Protein AF-A0A9P1AKF2-F1 (afdb_monomer)

Solvent-accessible surface area (backbone atoms only — not comparable to full-atom values): 21607 Å² total; per-residue (Å²): 141,62,78,64,59,60,52,58,61,58,70,80,47,50,74,67,48,53,56,52,50,53,51,52,51,51,52,48,51,46,53,50,24,53,47,43,52,68,66,74,54,62,74,67,42,38,54,52,16,54,53,48,42,53,49,48,51,52,43,53,54,33,59,73,69,70,50,66,85,60,56,51,64,52,51,52,50,49,53,48,50,41,54,49,46,54,51,49,48,50,48,51,52,48,45,56,70,78,38,42,66,65,46,33,75,75,58,37,96,55,32,69,64,52,51,51,53,53,51,52,50,44,52,52,49,44,52,51,44,56,49,48,53,57,51,51,55,54,48,49,55,49,47,52,43,50,72,74,40,49,60,57,54,54,49,44,68,32,76,86,26,97,75,36,62,69,67,65,43,50,54,51,52,52,38,52,74,68,66,52,75,81,76,49,69,63,57,58,47,46,43,67,74,71,34,75,78,75,59,96,63,72,59,80,50,46,65,72,32,48,38,67,54,44,29,53,50,32,42,75,75,75,42,46,86,49,28,65,54,39,48,76,66,64,41,26,23,52,50,57,73,67,64,48,73,69,53,45,42,72,73,65,50,75,51,67,71,58,46,53,51,50,53,52,49,44,52,51,51,50,53,48,37,51,52,42,52,52,51,50,52,52,50,53,53,50,56,55,65,73,58,64,75,88,83,79,84,82,75,91,73,87,78,82,87,78,84,84,90,83,92,82,86,81,82,88,86,86,81,81,87,77,89,88,84,83,90,84,90,84,78,91,89,89,87,86,88,87,86,88,81,91,85,86,88,92,83,90,86,78,87,87,89,86,134

Nearest PDB structures (foldseek):
  5j8y-assembly2_D  TM=9.338E-01  e=1.426E-02  Drosophila melanogaster
  4mu6-assembly1_A  TM=2.356E-01  e=3.843E+00  Legionella pneumophila subsp. pneumophila str. Philadelphia 1

Structure (mmCIF, N/CA/C/O backbone):
data_AF-A0A9P1AKF2-F1
#
_entry.id   AF-A0A9P1AKF2-F1
#
loop_
_atom_site.group_PDB
_atom_site.id
_atom_site.type_symbol
_atom_site.label_atom_id
_atom_site.label_alt_id
_atom_site.label_comp_id
_atom_site.label_asym_id
_atom_site.label_entity_id
_atom_site.label_seq_id
_atom_site.pdbx_PDB_ins_code
_atom_site.Cartn_x
_atom_site.Cartn_y
_atom_site.Cartn_z
_atom_site.occupancy
_atom_site.B_iso_or_equiv
_atom_site.auth_seq_id
_atom_site.auth_comp_id
_atom_site.auth_asym_id
_atom_site.auth_atom_id
_atom_site.pdbx_PDB_model_num
ATOM 1 N N . MET A 1 1 ? -1.045 7.796 23.402 1.00 34.34 1 MET A N 1
ATOM 2 C CA . MET A 1 1 ? -0.528 7.910 22.022 1.00 34.34 1 MET A CA 1
ATOM 3 C C . MET A 1 1 ? -0.045 6.512 21.627 1.00 34.34 1 MET A C 1
ATOM 5 O O . MET A 1 1 ? 0.827 6.018 22.314 1.00 34.34 1 MET A O 1
ATOM 9 N N . ASP A 1 2 ? -0.591 5.678 20.736 1.00 36.09 2 ASP A N 1
ATOM 10 C CA . ASP A 1 2 ? -1.598 5.772 19.673 1.00 36.09 2 ASP A CA 1
ATOM 11 C C . ASP A 1 2 ? -2.289 4.400 19.486 1.00 36.09 2 ASP A C 1
ATOM 13 O O . ASP A 1 2 ? -2.005 3.632 18.565 1.00 36.09 2 ASP A O 1
ATOM 17 N N . THR A 1 3 ? -3.241 4.053 20.354 1.00 44.47 3 THR A N 1
ATOM 18 C CA . THR A 1 3 ? -3.934 2.742 20.317 1.00 44.47 3 THR A CA 1
ATOM 19 C C . THR A 1 3 ? -4.916 2.594 19.140 1.00 44.47 3 THR A C 1
ATOM 21 O O . THR A 1 3 ? -5.418 1.498 18.855 1.00 44.47 3 THR A O 1
ATOM 24 N N . ILE A 1 4 ? -5.193 3.694 18.432 1.00 39.59 4 ILE A N 1
ATOM 25 C CA . ILE A 1 4 ? -6.063 3.759 17.248 1.00 39.59 4 ILE A CA 1
ATOM 26 C C . ILE A 1 4 ? -5.282 3.446 15.961 1.00 39.59 4 ILE A C 1
ATOM 28 O O . ILE A 1 4 ? -5.820 2.765 15.083 1.00 39.59 4 ILE A O 1
ATOM 32 N N . SER A 1 5 ? -4.007 3.846 15.880 1.00 46.75 5 SER A N 1
ATOM 33 C CA . SER A 1 5 ? -3.124 3.526 14.745 1.00 46.75 5 SER A CA 1
ATOM 34 C C . SER A 1 5 ? -2.823 2.021 14.688 1.00 46.75 5 SER A C 1
ATOM 36 O O . SER A 1 5 ? -2.945 1.371 13.646 1.00 46.75 5 SER A O 1
ATOM 38 N N . ASP A 1 6 ? -2.617 1.420 15.861 1.00 47.22 6 ASP A N 1
ATOM 39 C CA . ASP A 1 6 ? -2.366 -0.012 16.034 1.00 47.22 6 ASP A CA 1
ATOM 40 C C . ASP A 1 6 ? -3.580 -0.881 15.616 1.00 47.22 6 ASP A C 1
ATOM 42 O O . ASP A 1 6 ? -3.457 -2.014 15.156 1.00 47.22 6 ASP A O 1
ATOM 46 N N . ARG A 1 7 ? -4.812 -0.354 15.714 1.00 47.88 7 ARG A N 1
ATOM 47 C CA . ARG A 1 7 ? -6.043 -1.049 15.273 1.00 47.88 7 ARG A CA 1
ATOM 48 C C . ARG A 1 7 ? -6.299 -0.949 13.765 1.00 47.88 7 ARG A C 1
ATOM 50 O O . ARG A 1 7 ? -6.826 -1.903 13.194 1.00 47.88 7 ARG A O 1
ATOM 57 N N . HIS A 1 8 ? -5.890 0.148 13.127 1.00 41.69 8 HIS A N 1
ATOM 58 C CA . HIS A 1 8 ? -5.954 0.305 11.669 1.00 41.69 8 HIS A CA 1
ATOM 59 C C . HIS A 1 8 ? -4.930 -0.586 10.951 1.00 41.69 8 HIS A C 1
ATOM 61 O O . HIS A 1 8 ? -5.274 -1.220 9.953 1.00 41.69 8 HIS A O 1
ATOM 67 N N . HIS A 1 9 ? -3.725 -0.745 11.509 1.00 44.75 9 HIS A N 1
ATOM 68 C CA . HIS A 1 9 ? -2.725 -1.687 10.990 1.00 44.75 9 HIS A CA 1
ATOM 69 C C . HIS A 1 9 ? -3.181 -3.157 11.061 1.00 44.75 9 HIS A C 1
ATOM 71 O O . HIS A 1 9 ? -2.873 -3.942 10.164 1.00 44.75 9 HIS A O 1
ATOM 77 N N . ARG A 1 10 ? -3.980 -3.515 12.078 1.00 50.47 10 ARG A N 1
ATOM 78 C CA . ARG A 1 10 ? -4.543 -4.863 12.287 1.00 50.47 10 ARG A CA 1
ATOM 79 C C . ARG A 1 10 ? -5.618 -5.286 11.271 1.00 50.47 10 ARG A C 1
ATOM 81 O O . ARG A 1 10 ? -5.919 -6.473 11.204 1.00 50.47 10 ARG A O 1
ATOM 88 N N . CYS A 1 11 ? -6.200 -4.358 10.501 1.00 45.78 11 CYS A N 1
ATOM 89 C CA . CYS A 1 11 ? -7.301 -4.660 9.568 1.00 45.78 11 CYS A CA 1
ATOM 90 C C . CYS A 1 11 ? -6.873 -4.835 8.101 1.00 45.78 11 CYS A C 1
ATOM 92 O O . CYS A 1 11 ? -7.620 -5.440 7.341 1.00 45.78 11 CYS A O 1
ATOM 94 N N . LEU A 1 12 ? -5.702 -4.340 7.688 1.00 47.41 12 LEU A N 1
ATOM 95 C CA . LEU A 1 12 ? -5.254 -4.447 6.287 1.00 47.41 12 LEU A CA 1
ATOM 96 C C . LEU A 1 12 ? -4.482 -5.739 5.985 1.00 47.41 12 LEU A C 1
ATOM 98 O O . LEU A 1 12 ? -4.468 -6.201 4.847 1.00 47.41 12 LEU A O 1
ATOM 102 N N . PHE A 1 13 ? -3.876 -6.364 6.994 1.00 50.31 13 PHE A N 1
ATOM 103 C CA . PHE A 1 13 ? -3.098 -7.582 6.803 1.00 50.31 13 PHE A CA 1
ATOM 104 C C . PHE A 1 13 ? -3.399 -8.599 7.906 1.00 50.31 13 PHE A C 1
ATOM 106 O O . PHE A 1 13 ? -2.810 -8.577 8.985 1.00 50.31 13 PHE A O 1
ATOM 113 N N . GLY A 1 14 ? -4.328 -9.517 7.630 1.00 56.25 14 GLY A N 1
ATOM 114 C CA . GLY A 1 14 ? -4.430 -10.759 8.394 1.00 56.25 14 GLY A CA 1
ATOM 115 C C . GLY A 1 14 ? -3.127 -11.563 8.294 1.00 56.25 14 GLY A C 1
ATOM 116 O O . GLY A 1 14 ? -2.357 -11.395 7.353 1.00 56.25 14 GLY A O 1
ATOM 117 N N . TRP A 1 15 ? -2.878 -12.462 9.247 1.00 52.56 15 TRP A N 1
ATOM 118 C CA . TRP A 1 15 ? -1.690 -13.334 9.281 1.00 52.56 15 TRP A CA 1
ATOM 119 C C . TRP A 1 15 ? -1.447 -14.084 7.955 1.00 52.56 15 TRP A C 1
ATOM 121 O O . TRP A 1 15 ? -0.320 -14.140 7.463 1.00 52.56 15 TRP A O 1
ATOM 131 N N . VAL A 1 16 ? -2.529 -14.562 7.330 1.00 55.72 16 VAL A N 1
ATOM 132 C CA . VAL A 1 16 ? -2.512 -15.178 5.992 1.00 55.72 16 VAL A CA 1
ATOM 133 C C . VAL A 1 16 ? -2.030 -14.180 4.938 1.00 55.72 16 VAL A C 1
ATOM 135 O O . VAL A 1 16 ? -1.215 -14.521 4.093 1.00 55.72 16 VAL A O 1
ATOM 138 N N . HIS A 1 17 ? -2.454 -12.919 5.027 1.00 68.06 17 HIS A N 1
ATOM 139 C CA . HIS A 1 17 ? -2.079 -11.887 4.069 1.00 68.06 17 HIS A CA 1
ATOM 140 C C . HIS A 1 17 ? -0.585 -11.546 4.164 1.00 68.06 17 HIS A C 1
ATOM 142 O O . HIS A 1 17 ? 0.074 -11.494 3.135 1.00 68.06 17 HIS A O 1
ATOM 148 N N . VAL A 1 18 ? -0.015 -11.393 5.368 1.00 73.00 18 VAL A N 1
ATOM 149 C CA . VAL A 1 18 ? 1.428 -11.095 5.529 1.00 73.00 18 VAL A CA 1
ATOM 150 C C . VAL A 1 18 ? 2.297 -12.252 5.036 1.00 73.00 18 VAL A C 1
ATOM 152 O O . VAL A 1 18 ? 3.253 -12.030 4.295 1.00 73.00 18 VAL A O 1
ATOM 155 N N . SER A 1 19 ? 1.965 -13.488 5.424 1.00 72.62 19 SER A N 1
ATOM 156 C CA . SER A 1 19 ? 2.749 -14.663 5.032 1.00 72.62 19 SER A CA 1
ATOM 157 C C . SER A 1 19 ? 2.686 -14.910 3.524 1.00 72.62 19 SER A C 1
ATOM 159 O O . SER A 1 19 ? 3.726 -15.119 2.903 1.00 72.62 19 SER A O 1
ATOM 161 N N . THR A 1 20 ? 1.499 -14.814 2.921 1.00 81.06 20 THR A N 1
ATOM 162 C CA . THR A 1 20 ? 1.331 -14.950 1.469 1.00 81.06 20 THR A CA 1
ATOM 163 C C . THR A 1 20 ? 2.027 -13.820 0.717 1.00 81.06 20 THR A C 1
ATOM 165 O O . THR A 1 20 ? 2.747 -14.091 -0.237 1.00 81.06 20 THR A O 1
ATOM 168 N N . THR A 1 21 ? 1.903 -12.571 1.180 1.00 83.75 21 THR A N 1
ATOM 169 C CA . THR A 1 21 ? 2.569 -11.422 0.544 1.00 83.75 21 THR A CA 1
ATOM 170 C C . THR A 1 21 ? 4.086 -11.593 0.545 1.00 83.75 21 THR A C 1
ATOM 172 O O . THR A 1 21 ? 4.723 -11.388 -0.480 1.00 83.75 21 THR A O 1
ATOM 175 N N . MET A 1 22 ? 4.674 -12.042 1.659 1.00 82.88 22 MET A N 1
ATOM 176 C CA . MET A 1 22 ? 6.115 -12.301 1.718 1.00 82.88 22 MET A CA 1
ATOM 177 C C . MET A 1 22 ? 6.560 -13.429 0.781 1.00 82.88 22 MET A C 1
ATOM 179 O O . MET A 1 22 ? 7.601 -13.306 0.145 1.00 82.88 22 MET A O 1
ATOM 183 N N . ARG A 1 23 ? 5.771 -14.500 0.637 1.00 85.06 23 ARG A N 1
ATOM 184 C CA . ARG A 1 23 ? 6.071 -15.575 -0.326 1.00 85.06 23 ARG A CA 1
ATOM 185 C C . ARG A 1 23 ? 6.018 -15.083 -1.772 1.00 85.06 23 ARG A C 1
ATOM 187 O O . ARG A 1 23 ? 6.898 -15.435 -2.547 1.00 85.06 23 ARG A O 1
ATOM 194 N N . LEU A 1 24 ? 5.029 -14.256 -2.115 1.00 89.12 24 LEU A N 1
ATOM 195 C CA . LEU A 1 24 ? 4.914 -13.660 -3.450 1.00 89.12 24 LEU A CA 1
ATOM 196 C C . LEU A 1 24 ? 6.085 -12.722 -3.756 1.00 89.12 24 LEU A C 1
ATOM 198 O O . LEU A 1 24 ? 6.639 -12.784 -4.847 1.00 89.12 24 LEU A O 1
ATOM 202 N N . ILE A 1 25 ? 6.503 -11.907 -2.782 1.00 89.88 25 ILE A N 1
ATOM 203 C CA . ILE A 1 25 ? 7.685 -11.046 -2.917 1.00 89.88 25 ILE A CA 1
ATOM 204 C C . ILE A 1 25 ? 8.936 -11.894 -3.163 1.00 89.88 25 ILE A C 1
ATOM 206 O O . ILE A 1 25 ? 9.690 -11.613 -4.087 1.00 89.88 25 ILE A O 1
ATOM 210 N N . LEU A 1 26 ? 9.154 -12.951 -2.378 1.00 88.62 26 LEU A N 1
ATOM 211 C CA . LEU A 1 26 ? 10.317 -13.824 -2.558 1.00 88.62 26 LEU A CA 1
ATOM 212 C C . LEU A 1 26 ? 10.294 -14.527 -3.922 1.00 88.62 26 LEU A C 1
ATOM 214 O O . LEU A 1 26 ? 11.316 -14.551 -4.600 1.00 88.62 26 LEU A O 1
ATOM 218 N N . ALA A 1 27 ? 9.135 -15.028 -4.357 1.00 90.75 27 ALA A N 1
ATOM 219 C CA . ALA A 1 27 ? 8.975 -15.622 -5.683 1.00 90.75 27 ALA A CA 1
ATOM 220 C C . ALA A 1 27 ? 9.292 -14.617 -6.803 1.00 90.75 27 ALA A C 1
ATOM 222 O O . ALA A 1 27 ? 10.022 -14.949 -7.734 1.00 90.75 27 ALA A O 1
ATOM 223 N N . TYR A 1 28 ? 8.815 -13.376 -6.679 1.00 93.19 28 TYR A N 1
ATOM 224 C CA . TYR A 1 28 ? 9.152 -12.293 -7.601 1.00 93.19 28 TYR A CA 1
ATOM 225 C C . TYR A 1 28 ? 10.666 -12.057 -7.682 1.00 93.19 28 TYR A C 1
ATOM 227 O O . TYR A 1 28 ? 11.204 -12.007 -8.783 1.00 93.19 28 TYR A O 1
ATOM 235 N N . PHE A 1 29 ? 11.372 -11.977 -6.548 1.00 92.44 29 PHE A N 1
ATOM 236 C CA . PHE A 1 29 ? 12.825 -11.770 -6.562 1.00 92.44 29 PHE A CA 1
ATOM 237 C C . PHE A 1 29 ? 13.596 -12.958 -7.134 1.00 92.44 29 PHE A C 1
ATOM 239 O O . PHE A 1 29 ? 14.625 -12.748 -7.772 1.00 92.44 29 PHE A O 1
ATOM 246 N N . VAL A 1 30 ? 13.113 -14.191 -6.967 1.00 91.75 30 VAL A N 1
ATOM 247 C CA . VAL A 1 30 ? 13.704 -15.348 -7.659 1.00 91.75 30 VAL A CA 1
ATOM 248 C C . VAL A 1 30 ? 13.588 -15.167 -9.172 1.00 91.75 30 VAL A C 1
ATOM 250 O O . VAL A 1 30 ? 14.599 -15.241 -9.865 1.00 91.75 30 VAL A O 1
ATOM 253 N N . VAL A 1 31 ? 12.389 -14.857 -9.676 1.00 92.44 31 VAL A N 1
ATOM 254 C CA . VAL A 1 31 ? 12.162 -14.630 -11.113 1.00 92.44 31 VAL A CA 1
ATOM 255 C C . VAL A 1 31 ? 12.998 -13.458 -11.628 1.00 92.44 31 VAL A C 1
ATOM 257 O O . VAL A 1 31 ? 13.641 -13.582 -12.664 1.00 92.44 31 VAL A O 1
ATOM 260 N N . TYR A 1 32 ? 13.051 -12.351 -10.887 1.00 92.62 32 TYR A N 1
ATOM 261 C CA . TYR A 1 32 ? 13.846 -11.173 -11.230 1.00 92.62 32 TYR A CA 1
ATOM 262 C C . TYR A 1 32 ? 15.343 -11.493 -11.352 1.00 92.62 32 TYR A C 1
ATOM 264 O O . TYR A 1 32 ? 15.966 -11.127 -12.343 1.00 92.62 32 TYR A O 1
ATOM 272 N N . ASN A 1 33 ? 15.925 -12.217 -10.389 1.00 89.94 33 ASN A N 1
ATOM 273 C CA . ASN A 1 33 ? 17.347 -12.564 -10.442 1.00 89.94 33 ASN A CA 1
ATOM 274 C C . ASN A 1 33 ? 17.671 -13.584 -11.539 1.00 89.94 33 ASN A C 1
ATOM 276 O O . ASN A 1 33 ? 18.725 -13.487 -12.165 1.00 89.94 33 ASN A O 1
ATOM 280 N N . VAL A 1 34 ? 16.773 -14.541 -11.797 1.00 90.00 34 VAL A N 1
ATOM 281 C CA . VAL A 1 34 ? 16.917 -15.466 -12.931 1.00 90.00 34 VAL A CA 1
ATOM 282 C C . VAL A 1 34 ? 16.859 -14.691 -14.248 1.00 90.00 34 VAL A C 1
ATOM 284 O O . VAL A 1 34 ? 17.726 -14.876 -15.095 1.00 90.00 34 VAL A O 1
ATOM 287 N N . ALA A 1 35 ? 15.902 -13.771 -14.399 1.00 88.44 35 ALA A N 1
ATOM 288 C CA . ALA A 1 35 ? 15.801 -12.920 -15.580 1.00 88.44 35 ALA A CA 1
ATOM 289 C C . ALA A 1 35 ? 17.063 -12.065 -15.778 1.00 88.44 35 ALA A C 1
ATOM 291 O O . ALA A 1 35 ? 17.589 -12.024 -16.887 1.00 88.44 35 ALA A O 1
ATOM 292 N N . LEU A 1 36 ? 17.606 -11.458 -14.713 1.00 86.56 36 LEU A N 1
ATOM 293 C CA . LEU A 1 36 ? 18.872 -10.713 -14.768 1.00 86.56 36 LEU A CA 1
ATOM 294 C C . LEU A 1 36 ? 20.044 -11.560 -15.282 1.00 86.56 36 LEU A C 1
ATOM 296 O O . LEU A 1 36 ? 20.878 -11.045 -16.022 1.00 86.56 36 LEU A O 1
ATOM 300 N N . GLY A 1 37 ? 20.104 -12.841 -14.909 1.00 82.19 37 GLY A N 1
ATOM 301 C CA . GLY A 1 37 ? 21.131 -13.766 -15.394 1.00 82.19 37 GLY A CA 1
ATOM 302 C C . GLY A 1 37 ? 20.948 -14.187 -16.856 1.00 82.19 37 GLY A C 1
ATOM 303 O O . GLY A 1 37 ? 21.930 -14.500 -17.521 1.00 82.19 37 GLY A O 1
ATOM 304 N N . LEU A 1 38 ? 19.712 -14.178 -17.365 1.00 85.25 38 LEU A N 1
ATOM 305 C CA . LEU A 1 38 ? 19.378 -14.596 -18.733 1.00 85.25 38 LEU A CA 1
ATOM 306 C C . LEU A 1 38 ? 19.393 -13.448 -19.753 1.00 85.25 38 LEU A C 1
ATOM 308 O O . LEU A 1 38 ? 19.550 -13.703 -20.94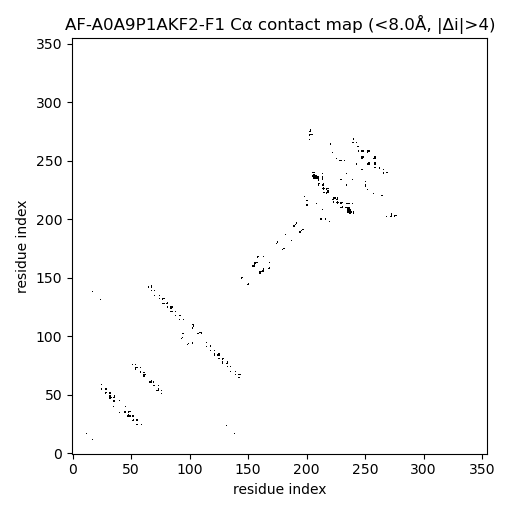1 1.00 85.25 38 LEU A O 1
ATOM 312 N N . LEU A 1 39 ? 19.252 -12.196 -19.310 1.00 81.50 39 LEU A N 1
ATOM 313 C CA . LEU A 1 39 ? 19.127 -11.006 -20.166 1.00 81.50 39 LEU A CA 1
ATOM 314 C C . LEU A 1 39 ? 20.388 -10.651 -20.978 1.00 81.50 39 LEU A C 1
ATOM 316 O O . LEU A 1 39 ? 20.386 -9.639 -21.672 1.00 81.50 39 LEU A O 1
ATOM 320 N N . GLY A 1 40 ? 21.464 -11.443 -20.900 1.00 70.19 40 GLY A N 1
ATOM 321 C CA . GLY A 1 40 ? 22.702 -11.185 -21.648 1.00 70.19 40 GLY A CA 1
ATOM 322 C C . GLY A 1 40 ? 23.358 -9.846 -21.296 1.00 70.19 40 GLY A C 1
ATOM 323 O O . GLY A 1 40 ? 24.126 -9.301 -22.083 1.00 70.19 40 GLY A O 1
ATOM 324 N N . LEU A 1 41 ? 23.028 -9.298 -20.123 1.00 78.25 41 LEU A N 1
ATOM 325 C CA . LEU A 1 41 ? 23.633 -8.088 -19.582 1.00 78.25 41 LEU A CA 1
ATOM 326 C C . LEU A 1 41 ? 25.128 -8.326 -19.306 1.00 78.25 41 LEU A C 1
ATOM 328 O O . LEU A 1 41 ? 25.564 -9.480 -19.232 1.00 78.25 41 LEU A O 1
ATOM 332 N N . PRO A 1 42 ? 25.931 -7.259 -19.136 1.00 78.88 42 PRO A N 1
ATOM 333 C CA . PRO A 1 42 ? 27.350 -7.398 -18.844 1.00 78.88 42 PRO A CA 1
ATOM 334 C C . PRO A 1 42 ? 27.611 -8.410 -17.724 1.00 78.88 42 PRO A C 1
ATOM 336 O O . PRO A 1 42 ? 26.843 -8.504 -16.770 1.00 78.88 42 PRO A O 1
ATOM 339 N N . TRP A 1 43 ? 28.733 -9.125 -17.799 1.00 80.75 43 TRP A N 1
ATOM 340 C CA . TRP A 1 43 ? 29.127 -10.180 -16.853 1.00 80.75 43 TRP A CA 1
ATOM 341 C C . TRP A 1 43 ? 28.906 -9.863 -15.358 1.00 80.75 43 TRP A C 1
ATOM 343 O O . TRP A 1 43 ? 28.565 -10.759 -14.589 1.00 80.75 43 TRP A O 1
ATOM 353 N N . PHE A 1 44 ? 29.017 -8.597 -14.933 1.00 81.88 44 PHE A N 1
ATOM 354 C CA . PHE A 1 44 ? 28.750 -8.156 -13.561 1.00 81.88 44 PHE A CA 1
ATOM 355 C C . PHE A 1 44 ? 27.284 -8.349 -13.125 1.00 81.88 44 PHE A C 1
ATOM 357 O O . PHE A 1 44 ? 27.030 -8.637 -11.956 1.00 81.88 44 PHE A O 1
ATOM 364 N N . SER A 1 45 ? 26.318 -8.262 -14.044 1.00 82.25 45 SER A N 1
ATOM 365 C CA . SER A 1 45 ? 24.891 -8.476 -13.775 1.00 82.25 45 SER A CA 1
ATOM 366 C C . SER A 1 45 ? 24.584 -9.925 -13.388 1.00 82.25 45 SER A C 1
ATOM 368 O O . SER A 1 45 ? 23.702 -10.158 -12.562 1.00 82.25 45 SER A O 1
ATOM 370 N N . ILE A 1 46 ? 25.360 -10.891 -13.894 1.00 84.69 46 ILE A N 1
ATOM 371 C CA . ILE A 1 46 ? 25.258 -12.305 -13.502 1.00 84.69 46 ILE A CA 1
ATOM 372 C C . ILE A 1 46 ? 25.663 -12.473 -12.033 1.00 84.69 46 ILE A C 1
ATOM 374 O O . ILE A 1 46 ? 24.950 -13.120 -11.266 1.00 84.69 46 ILE A O 1
ATOM 378 N N . TYR A 1 47 ? 26.760 -11.839 -11.604 1.00 86.12 47 TYR A N 1
ATOM 379 C CA . TYR A 1 47 ? 27.190 -11.875 -10.201 1.00 86.12 47 TYR A CA 1
ATOM 380 C C . TYR A 1 47 ? 26.166 -11.216 -9.269 1.00 86.12 47 TYR A C 1
ATOM 382 O O . TYR A 1 47 ? 25.887 -11.751 -8.196 1.00 86.12 47 TYR A O 1
ATOM 390 N N . ILE A 1 48 ? 25.561 -10.099 -9.689 1.00 85.56 48 ILE A N 1
ATOM 391 C CA . ILE A 1 48 ? 24.474 -9.441 -8.946 1.00 85.56 48 ILE A CA 1
ATOM 392 C C . ILE A 1 48 ? 23.259 -10.374 -8.830 1.00 85.56 48 ILE A C 1
ATOM 394 O O . ILE A 1 48 ? 22.695 -10.500 -7.742 1.00 85.56 48 ILE A O 1
ATOM 398 N N . GLY A 1 49 ? 22.891 -11.063 -9.915 1.00 85.12 49 GLY A N 1
ATOM 399 C CA . GLY A 1 49 ? 21.804 -12.044 -9.934 1.00 85.12 49 GLY A CA 1
ATOM 400 C C . GLY A 1 49 ? 22.053 -13.224 -8.990 1.00 85.12 49 GLY A C 1
ATOM 401 O O . GLY A 1 49 ? 21.200 -13.560 -8.168 1.00 85.12 49 GLY A O 1
ATOM 402 N N . LEU A 1 50 ? 23.247 -13.822 -9.036 1.00 87.94 50 LEU A N 1
ATOM 403 C CA . LEU A 1 50 ? 23.634 -14.930 -8.154 1.00 87.94 50 LEU A CA 1
ATOM 404 C C . LEU A 1 50 ? 23.666 -14.508 -6.680 1.00 87.94 50 LEU A C 1
ATOM 406 O O . LEU A 1 50 ? 23.100 -15.191 -5.824 1.00 87.94 50 LEU A O 1
ATOM 410 N N . ALA A 1 51 ? 24.268 -13.356 -6.376 1.00 87.62 51 ALA A N 1
ATOM 411 C CA . ALA A 1 51 ? 24.268 -12.802 -5.026 1.00 87.62 51 ALA A CA 1
ATOM 412 C C . ALA A 1 51 ? 22.836 -12.523 -4.534 1.00 87.62 51 ALA A C 1
ATOM 414 O O . ALA A 1 51 ? 22.495 -12.839 -3.391 1.00 87.62 51 ALA A O 1
ATOM 415 N N . GLY A 1 52 ? 21.969 -11.999 -5.405 1.00 87.06 52 GLY A N 1
ATOM 416 C CA . GLY A 1 52 ? 20.558 -11.766 -5.113 1.00 87.06 52 GLY A CA 1
ATOM 417 C C . GLY A 1 52 ? 19.763 -13.048 -4.856 1.00 87.06 52 GLY A C 1
ATOM 418 O O . GLY A 1 52 ? 18.945 -13.082 -3.931 1.00 87.06 52 GLY A O 1
ATOM 419 N N . LEU A 1 53 ? 20.040 -14.136 -5.583 1.00 89.44 53 LEU A N 1
ATOM 420 C CA . LEU A 1 53 ? 19.463 -15.458 -5.305 1.00 89.44 53 LEU A CA 1
ATOM 421 C C . LEU A 1 53 ? 19.893 -15.982 -3.934 1.00 89.44 53 LEU A C 1
ATOM 423 O O . LEU A 1 53 ? 19.039 -16.434 -3.169 1.00 89.44 53 LEU A O 1
ATOM 427 N N . CYS A 1 54 ? 21.173 -15.852 -3.575 1.00 89.81 54 CYS A N 1
ATOM 428 C CA . CYS A 1 54 ? 21.670 -16.224 -2.249 1.00 89.81 54 CYS A CA 1
ATOM 429 C C . CYS A 1 54 ? 20.965 -15.435 -1.134 1.00 89.81 54 CYS A C 1
ATOM 431 O O . CYS A 1 54 ? 20.495 -16.024 -0.156 1.00 89.81 54 CYS A O 1
ATOM 433 N N . VAL A 1 55 ? 20.815 -14.114 -1.295 1.00 89.06 55 VAL A N 1
ATOM 434 C CA . VAL A 1 55 ? 20.087 -13.260 -0.339 1.00 89.06 55 VAL A CA 1
ATOM 435 C C . VAL A 1 55 ? 18.615 -13.666 -0.245 1.00 89.06 55 VAL A C 1
ATOM 437 O O . VAL A 1 55 ? 18.061 -13.740 0.856 1.00 89.06 55 VAL A O 1
ATOM 440 N N . THR A 1 56 ? 17.974 -13.978 -1.371 1.00 87.50 56 THR A N 1
ATOM 441 C CA . THR A 1 56 ? 16.561 -14.385 -1.420 1.00 87.50 56 THR A CA 1
ATOM 442 C C . THR A 1 56 ? 16.346 -15.753 -0.768 1.00 87.50 56 THR A C 1
ATOM 444 O O . THR A 1 56 ? 15.419 -15.917 0.031 1.00 87.50 56 THR A O 1
ATOM 447 N N . ALA A 1 57 ? 17.230 -16.721 -1.018 1.00 86.38 57 ALA A N 1
ATOM 448 C CA . ALA A 1 57 ? 17.209 -18.040 -0.389 1.00 86.38 57 ALA A CA 1
ATOM 449 C C . ALA A 1 57 ? 17.434 -17.945 1.129 1.00 86.38 57 ALA A C 1
ATOM 451 O O . ALA A 1 57 ? 16.661 -18.503 1.913 1.00 86.38 57 ALA A O 1
ATOM 452 N N . PHE A 1 58 ? 18.426 -17.159 1.558 1.00 86.12 58 PHE A N 1
ATOM 453 C CA . PHE A 1 58 ? 18.696 -16.919 2.975 1.00 86.12 58 PHE A CA 1
ATOM 454 C C . PHE A 1 58 ? 17.509 -16.242 3.673 1.00 86.12 58 PHE A C 1
ATOM 456 O O . PHE A 1 58 ? 17.088 -16.660 4.752 1.00 86.12 58 PHE A O 1
ATOM 463 N N . THR A 1 59 ? 16.902 -15.242 3.032 1.00 84.19 59 THR A N 1
ATOM 464 C CA . THR A 1 59 ? 15.705 -14.564 3.553 1.00 84.19 59 THR A CA 1
ATOM 465 C C . THR A 1 59 ? 14.526 -15.531 3.662 1.00 84.19 59 THR A C 1
ATOM 467 O O . THR A 1 59 ? 13.840 -15.542 4.683 1.00 84.19 59 THR A O 1
ATOM 470 N N . SER A 1 60 ? 14.327 -16.397 2.666 1.00 81.38 60 SER A N 1
ATOM 471 C CA . SER A 1 60 ? 13.274 -17.423 2.667 1.00 81.38 60 SER A CA 1
ATOM 472 C C . SER A 1 60 ? 13.419 -18.389 3.847 1.00 81.38 60 SER A C 1
ATOM 474 O O . SER A 1 60 ? 12.456 -18.629 4.581 1.00 81.38 60 SER A O 1
ATOM 476 N N . PHE A 1 61 ? 14.637 -18.879 4.090 1.00 81.25 61 PHE A N 1
ATOM 477 C CA . PHE A 1 61 ? 14.945 -19.751 5.224 1.00 81.25 61 PHE A CA 1
ATOM 478 C C . PHE A 1 61 ? 14.699 -19.061 6.576 1.00 81.25 61 PHE A C 1
ATOM 480 O O . PHE A 1 61 ? 14.137 -19.650 7.501 1.00 81.25 61 PHE A O 1
ATOM 487 N N . GLN A 1 62 ? 15.054 -17.783 6.699 1.00 76.25 62 GLN A N 1
ATOM 488 C CA . GLN A 1 62 ? 14.915 -17.046 7.959 1.00 76.25 62 GLN A CA 1
ATOM 489 C C . GLN A 1 62 ? 13.469 -16.618 8.250 1.00 76.25 62 GLN A C 1
ATOM 491 O O . GLN A 1 62 ? 13.046 -16.638 9.411 1.00 76.25 62 GLN A O 1
ATOM 496 N N . VAL A 1 63 ? 12.681 -16.309 7.213 1.00 74.38 63 VAL A N 1
ATOM 497 C CA . VAL A 1 63 ? 11.227 -16.099 7.325 1.00 74.38 63 VAL A CA 1
ATOM 498 C C . VAL A 1 63 ? 10.541 -17.380 7.804 1.00 74.38 63 VAL A C 1
ATOM 500 O O . VAL A 1 63 ? 9.669 -17.312 8.673 1.00 74.38 63 VAL A O 1
ATOM 503 N N . TYR A 1 64 ? 10.973 -18.549 7.320 1.00 74.50 64 TYR A N 1
ATOM 504 C CA . TYR A 1 64 ? 10.497 -19.841 7.822 1.00 74.50 64 TYR A CA 1
ATOM 505 C C . TYR A 1 64 ? 10.828 -20.040 9.312 1.00 74.50 64 TYR A C 1
ATOM 507 O O . TYR A 1 64 ? 9.959 -20.432 10.092 1.00 74.50 64 TYR A O 1
ATOM 515 N N . LYS A 1 65 ? 12.040 -19.664 9.746 1.00 75.50 65 LYS A N 1
ATOM 516 C CA . LYS A 1 65 ? 12.464 -19.719 11.159 1.00 75.50 65 LYS A CA 1
ATOM 517 C C . LYS A 1 65 ? 11.877 -18.611 12.050 1.00 75.50 65 LYS A C 1
ATOM 519 O O . LYS A 1 65 ? 12.202 -18.565 13.234 1.00 75.50 65 LYS A O 1
ATOM 524 N N . LYS A 1 66 ? 11.003 -17.739 11.523 1.00 67.50 66 LYS A N 1
ATOM 525 C CA . LYS A 1 66 ? 10.377 -16.601 12.233 1.00 67.50 66 LYS A CA 1
ATOM 526 C C . LYS A 1 66 ? 11.387 -15.636 12.881 1.00 67.50 66 LYS A C 1
ATOM 528 O O . LYS A 1 66 ? 11.068 -14.999 13.883 1.00 67.50 66 LYS A O 1
ATOM 533 N N . ASN A 1 67 ? 12.591 -15.515 12.320 1.00 68.69 67 ASN A N 1
ATOM 534 C CA . ASN A 1 67 ? 13.628 -14.627 12.842 1.00 68.69 67 ASN A CA 1
ATOM 535 C C . ASN A 1 67 ? 13.576 -13.262 12.133 1.00 68.69 67 ASN A C 1
ATOM 537 O O . ASN A 1 67 ? 13.792 -13.168 10.927 1.00 68.69 67 ASN A O 1
ATOM 541 N N . ASP A 1 68 ? 13.295 -12.191 12.876 1.00 63.28 68 ASP A N 1
ATOM 542 C CA . ASP A 1 68 ? 13.024 -10.852 12.337 1.00 63.28 68 ASP A CA 1
ATOM 543 C C . ASP A 1 68 ? 14.285 -10.000 12.114 1.00 63.28 68 ASP A C 1
ATOM 545 O O . ASP A 1 68 ? 14.281 -9.077 11.294 1.00 63.28 68 ASP A O 1
ATOM 549 N N . ARG A 1 69 ? 15.388 -10.331 12.800 1.00 63.66 69 ARG A N 1
ATOM 550 C CA . ARG A 1 69 ? 16.661 -9.590 12.720 1.00 63.66 69 ARG A CA 1
ATOM 551 C C . ARG A 1 69 ? 17.284 -9.569 11.322 1.00 63.66 69 ARG A C 1
ATOM 553 O O . ARG A 1 69 ? 17.996 -8.624 11.002 1.00 63.66 69 ARG A O 1
ATOM 560 N N . MET A 1 70 ? 16.991 -10.563 10.483 1.00 64.25 70 MET A N 1
ATOM 561 C CA . MET A 1 70 ? 17.608 -10.727 9.159 1.00 64.25 70 MET A CA 1
ATOM 562 C C . MET A 1 70 ? 16.715 -10.277 7.990 1.00 64.25 70 MET A C 1
ATOM 564 O O . MET A 1 70 ? 17.048 -10.516 6.835 1.00 64.25 70 MET A O 1
ATOM 568 N N . LEU A 1 71 ? 15.620 -9.550 8.256 1.00 72.75 71 LEU A N 1
ATOM 569 C CA . LEU A 1 71 ? 14.866 -8.851 7.200 1.00 72.75 71 LEU A CA 1
ATOM 570 C C . LEU A 1 71 ? 15.589 -7.578 6.708 1.00 72.75 71 LEU A C 1
ATOM 572 O O . LEU A 1 71 ? 15.164 -6.934 5.749 1.00 72.75 71 LEU A O 1
ATOM 576 N N . PHE A 1 72 ? 16.645 -7.164 7.412 1.00 79.62 72 PHE A N 1
ATOM 577 C CA . PHE A 1 72 ? 17.429 -5.973 7.099 1.00 79.62 72 PHE A CA 1
ATOM 578 C C . PHE A 1 72 ? 18.359 -6.156 5.883 1.00 79.62 72 PHE A C 1
ATOM 580 O O . PHE A 1 72 ? 18.270 -5.317 4.991 1.00 79.62 72 PHE A O 1
ATOM 587 N N . PRO A 1 73 ? 19.149 -7.245 5.762 1.00 84.38 73 PRO A N 1
ATOM 588 C CA . PRO A 1 73 ? 19.903 -7.549 4.541 1.00 84.38 73 PRO A CA 1
ATOM 589 C C . PRO A 1 73 ? 19.033 -7.584 3.281 1.00 84.38 73 PRO A C 1
ATOM 591 O O . PRO A 1 73 ? 19.378 -6.966 2.281 1.00 84.38 73 PRO A O 1
ATOM 594 N N . PHE A 1 74 ? 17.861 -8.224 3.353 1.00 85.94 74 PHE A N 1
ATOM 595 C CA . PHE A 1 74 ? 16.902 -8.229 2.248 1.00 85.94 74 PHE A CA 1
ATOM 596 C C . PHE A 1 74 ? 16.445 -6.813 1.884 1.00 85.94 74 PHE A C 1
ATOM 598 O O . PHE A 1 74 ? 16.426 -6.442 0.720 1.00 85.94 74 PHE A O 1
ATOM 605 N N . TYR A 1 75 ? 16.128 -5.988 2.882 1.00 85.94 75 TYR A N 1
ATOM 606 C CA . TYR A 1 75 ? 15.733 -4.599 2.658 1.00 85.94 75 TYR A CA 1
ATOM 607 C C . TYR A 1 75 ? 16.838 -3.766 1.989 1.00 85.94 75 TYR A C 1
ATOM 609 O O . TYR A 1 75 ? 16.543 -2.991 1.085 1.00 85.94 75 TYR A O 1
ATOM 617 N N . LEU A 1 76 ? 18.097 -3.930 2.412 1.00 88.56 76 LEU A N 1
ATOM 618 C CA . LEU A 1 76 ? 19.240 -3.274 1.768 1.00 88.56 76 LEU A CA 1
ATOM 619 C C . LEU A 1 76 ? 19.422 -3.746 0.326 1.00 88.56 76 LEU A C 1
ATOM 621 O O . LEU A 1 76 ? 19.680 -2.931 -0.551 1.00 88.56 76 LEU A O 1
ATOM 625 N N . TYR A 1 77 ? 19.234 -5.038 0.072 1.00 90.38 77 TYR A N 1
ATOM 626 C CA . TYR A 1 77 ? 19.277 -5.596 -1.273 1.00 90.38 77 TYR A CA 1
ATOM 627 C C . TYR A 1 77 ? 18.167 -5.025 -2.178 1.00 90.38 77 TYR A C 1
ATOM 629 O O . TYR A 1 77 ? 18.441 -4.607 -3.302 1.00 90.38 77 TYR A O 1
ATOM 637 N N . VAL A 1 78 ? 16.928 -4.909 -1.683 1.00 91.38 78 VAL A N 1
ATOM 638 C CA . VAL A 1 78 ? 15.835 -4.257 -2.431 1.00 91.38 78 VAL A CA 1
ATOM 639 C C . VAL A 1 78 ? 16.146 -2.775 -2.691 1.00 91.38 78 VAL A C 1
ATOM 641 O O . VAL A 1 78 ? 15.856 -2.254 -3.760 1.00 91.38 78 VAL A O 1
ATOM 644 N N . LEU A 1 79 ? 16.768 -2.077 -1.739 1.00 91.81 79 LEU A N 1
ATOM 645 C CA . LEU A 1 79 ? 17.189 -0.690 -1.946 1.00 91.81 79 LEU A CA 1
ATOM 646 C C . LEU A 1 79 ? 18.285 -0.587 -3.019 1.00 91.81 79 LEU A C 1
ATOM 648 O O . LEU A 1 79 ? 18.208 0.263 -3.901 1.00 91.81 79 LEU A O 1
ATOM 652 N N . PHE A 1 80 ? 19.282 -1.470 -2.970 1.00 91.75 80 PHE A N 1
ATOM 653 C CA . PHE A 1 80 ? 20.363 -1.523 -3.951 1.00 91.75 80 PHE A CA 1
ATOM 654 C C . PHE A 1 80 ? 19.850 -1.827 -5.364 1.00 91.75 80 PHE A C 1
ATOM 656 O O . PHE A 1 80 ? 20.295 -1.205 -6.322 1.00 91.75 80 PHE A O 1
ATOM 663 N N . THR A 1 81 ? 18.876 -2.729 -5.502 1.00 91.88 81 THR A N 1
ATOM 664 C CA . THR A 1 81 ? 18.263 -3.048 -6.803 1.00 91.88 81 THR A CA 1
ATOM 665 C C . THR A 1 81 ? 17.503 -1.866 -7.404 1.00 91.88 81 THR A C 1
ATOM 667 O O . THR A 1 81 ? 17.552 -1.696 -8.616 1.00 91.88 81 THR A O 1
ATOM 670 N N . ILE A 1 82 ? 16.895 -0.987 -6.596 1.00 92.94 82 ILE A N 1
ATOM 671 C CA . ILE A 1 82 ? 16.315 0.274 -7.098 1.00 92.94 82 ILE A CA 1
ATOM 672 C C . ILE A 1 82 ? 17.397 1.176 -7.689 1.00 92.94 82 ILE A C 1
ATOM 674 O O . ILE A 1 82 ? 17.226 1.686 -8.792 1.00 92.94 82 ILE A O 1
ATOM 678 N N . PHE A 1 83 ? 18.514 1.367 -6.980 1.00 93.62 83 PHE A N 1
ATOM 679 C CA . PHE A 1 83 ? 19.628 2.156 -7.508 1.00 93.62 83 PHE A CA 1
ATOM 680 C C . PHE A 1 83 ? 20.192 1.534 -8.784 1.00 93.62 83 PHE A C 1
ATOM 682 O O . PHE A 1 83 ? 20.401 2.242 -9.761 1.00 93.62 83 PHE A O 1
ATOM 689 N N . TYR A 1 84 ? 20.378 0.215 -8.801 1.00 91.25 84 TYR A N 1
ATOM 690 C CA . TYR A 1 84 ? 20.823 -0.505 -9.988 1.00 91.25 84 TYR A CA 1
ATOM 691 C C . TYR A 1 84 ? 19.886 -0.283 -11.182 1.00 91.25 84 TYR A C 1
ATOM 693 O O . TYR A 1 84 ? 20.377 0.023 -12.260 1.00 91.25 84 TYR A O 1
ATOM 701 N N . LEU A 1 85 ? 18.565 -0.372 -10.994 1.00 92.12 85 LEU A N 1
ATOM 702 C CA . LEU A 1 85 ? 17.587 -0.114 -12.056 1.00 92.12 85 LEU A CA 1
ATOM 703 C C . LEU A 1 85 ? 17.633 1.341 -12.536 1.00 92.12 85 LEU A C 1
ATOM 705 O O . LEU A 1 85 ? 17.671 1.573 -13.733 1.00 92.12 85 LEU A O 1
ATOM 709 N N . LEU A 1 86 ? 17.765 2.320 -11.633 1.00 93.62 86 LEU A N 1
ATOM 710 C CA . LEU A 1 86 ? 17.952 3.725 -12.026 1.00 93.62 86 LEU A CA 1
ATOM 711 C C . LEU A 1 86 ? 19.206 3.926 -12.891 1.00 93.62 86 LEU A C 1
ATOM 713 O O . LEU A 1 86 ? 19.157 4.625 -13.903 1.00 93.62 86 LEU A O 1
ATOM 717 N N . PHE A 1 87 ? 20.326 3.303 -12.513 1.00 92.19 87 PHE A N 1
ATOM 718 C CA . PHE A 1 87 ? 21.556 3.342 -13.307 1.00 92.19 87 PHE A CA 1
ATOM 719 C C . PHE A 1 87 ? 21.407 2.593 -14.635 1.00 92.19 87 PHE A C 1
ATOM 721 O O . PHE A 1 87 ? 21.892 3.076 -15.654 1.00 92.19 87 PHE A O 1
ATOM 728 N N . LEU A 1 88 ? 20.727 1.446 -14.643 1.00 89.81 88 LEU A N 1
ATOM 729 C CA . LEU A 1 88 ? 20.503 0.634 -15.835 1.00 89.81 88 LEU A CA 1
ATOM 730 C C . LEU A 1 88 ? 19.579 1.346 -16.836 1.00 89.81 88 LEU A C 1
ATOM 732 O O . LEU A 1 88 ? 19.907 1.429 -18.017 1.00 89.81 88 LEU A O 1
ATOM 736 N N . GLY A 1 89 ? 18.474 1.926 -16.368 1.00 90.06 89 GLY A N 1
ATOM 737 C CA . GLY A 1 89 ? 17.574 2.752 -17.168 1.00 90.06 89 GLY A CA 1
ATOM 738 C C . GLY A 1 89 ? 18.264 4.004 -17.711 1.00 90.06 89 GLY A C 1
ATOM 739 O O . GLY A 1 89 ? 18.129 4.315 -18.895 1.00 90.06 89 GLY A O 1
ATOM 740 N N . GLY A 1 90 ? 19.073 4.679 -16.886 1.00 90.88 90 GLY A N 1
ATOM 741 C CA . GLY A 1 90 ? 19.903 5.809 -17.315 1.00 90.88 90 GLY A CA 1
ATOM 742 C C . GLY A 1 90 ? 20.952 5.418 -18.361 1.00 90.88 90 GLY A C 1
ATOM 743 O O . GLY A 1 90 ? 21.148 6.141 -19.336 1.00 90.88 90 GLY A O 1
ATOM 744 N N . TYR A 1 91 ? 21.579 4.250 -18.207 1.00 89.81 91 TYR A N 1
ATOM 745 C CA . TYR A 1 91 ? 22.513 3.693 -19.184 1.00 89.81 91 TYR A CA 1
ATOM 746 C C . TYR A 1 91 ? 21.825 3.399 -20.521 1.00 89.81 91 TYR A C 1
ATOM 748 O O . TYR A 1 91 ? 22.319 3.827 -21.562 1.00 89.81 91 TYR A O 1
ATOM 756 N N . PHE A 1 92 ? 20.659 2.745 -20.514 1.00 87.62 92 PHE A N 1
ATOM 757 C CA . PHE A 1 92 ? 19.897 2.502 -21.742 1.00 87.62 92 PHE A CA 1
ATOM 758 C C . PHE A 1 92 ? 19.468 3.802 -22.426 1.00 87.62 92 PHE A C 1
ATOM 760 O O . PHE A 1 92 ? 19.564 3.906 -23.647 1.00 87.62 92 PHE A O 1
ATOM 767 N N . PHE A 1 93 ? 19.062 4.813 -21.653 1.00 89.19 93 PHE A N 1
ATOM 768 C CA . PHE A 1 93 ? 18.708 6.129 -22.184 1.00 89.19 93 PHE A CA 1
ATOM 769 C C . PHE A 1 93 ? 19.916 6.810 -22.840 1.00 89.19 93 PHE A C 1
ATOM 771 O O . PHE A 1 93 ? 19.819 7.317 -23.957 1.00 89.19 93 PHE A O 1
ATOM 778 N N . PHE A 1 94 ? 21.074 6.765 -22.174 1.00 89.56 94 PHE A N 1
ATOM 779 C CA . PHE A 1 94 ? 22.331 7.291 -22.696 1.00 89.56 94 PHE A CA 1
ATOM 780 C C . PHE A 1 94 ? 22.729 6.606 -24.010 1.00 89.56 94 PHE A C 1
ATOM 782 O O . PHE A 1 94 ? 22.982 7.285 -25.003 1.00 89.56 94 PHE A O 1
ATOM 789 N N . VAL A 1 95 ? 22.729 5.271 -24.047 1.00 87.25 95 VAL A N 1
ATOM 790 C CA . VAL A 1 95 ? 23.060 4.505 -25.258 1.00 87.25 95 VAL A CA 1
ATOM 791 C C . VAL A 1 95 ? 22.078 4.820 -26.386 1.00 87.25 95 VAL A C 1
ATOM 793 O O . VAL A 1 95 ? 22.501 5.032 -27.519 1.00 87.25 95 VAL A O 1
ATOM 796 N N . ASN A 1 96 ? 20.782 4.929 -26.093 1.00 86.06 96 ASN A N 1
ATOM 797 C CA . ASN A 1 96 ? 19.786 5.209 -27.122 1.00 86.06 96 ASN A CA 1
ATOM 798 C C . ASN A 1 96 ? 19.907 6.628 -27.717 1.00 86.06 96 ASN A C 1
ATOM 800 O O . ASN A 1 96 ? 19.640 6.823 -28.901 1.00 86.06 96 ASN A O 1
ATOM 804 N N . ILE A 1 97 ? 20.347 7.617 -26.930 1.00 87.44 97 ILE A N 1
ATOM 805 C CA . ILE A 1 97 ? 20.574 8.988 -27.417 1.00 87.44 97 ILE A CA 1
ATOM 806 C C . ILE A 1 97 ? 21.899 9.107 -28.170 1.00 87.44 97 ILE A C 1
ATOM 808 O O . ILE A 1 97 ? 21.926 9.602 -29.295 1.00 87.44 97 ILE A O 1
ATOM 812 N N . PHE A 1 98 ? 23.002 8.676 -27.555 1.00 90.25 98 PHE A N 1
ATOM 813 C CA . PHE A 1 98 ? 24.349 8.953 -28.063 1.00 90.25 98 PHE A CA 1
ATOM 814 C C . PHE A 1 98 ? 24.863 7.894 -29.043 1.00 90.25 98 PHE A C 1
ATOM 816 O O . PHE A 1 98 ? 25.748 8.180 -29.846 1.00 90.25 98 PHE A O 1
ATOM 823 N N . HIS A 1 99 ? 24.290 6.689 -29.030 1.00 87.00 99 HIS A N 1
ATOM 824 C CA . HIS A 1 99 ? 24.697 5.563 -29.874 1.00 87.00 99 HIS A CA 1
ATOM 825 C C . HIS A 1 99 ? 23.541 5.017 -30.728 1.00 87.00 99 HIS A C 1
ATOM 827 O O . HIS A 1 99 ? 23.508 3.829 -31.049 1.00 87.00 99 HIS A O 1
ATOM 833 N N . LYS A 1 100 ? 22.610 5.886 -31.151 1.00 85.00 100 LYS A N 1
ATOM 834 C CA . LYS A 1 100 ? 21.399 5.506 -31.902 1.00 85.00 100 LYS A CA 1
ATOM 835 C C . LYS A 1 100 ? 21.674 4.629 -33.134 1.00 85.00 100 LYS A C 1
ATOM 837 O O . LYS A 1 100 ? 20.900 3.720 -33.411 1.00 85.00 100 LYS A O 1
ATOM 842 N N . ASN A 1 101 ? 22.774 4.868 -33.851 1.00 86.44 101 ASN A N 1
ATOM 843 C CA . ASN A 1 101 ? 23.133 4.090 -35.044 1.00 86.44 101 ASN A CA 1
ATOM 844 C C . ASN A 1 101 ? 23.461 2.625 -34.700 1.00 86.44 101 ASN A C 1
ATOM 846 O O . ASN A 1 101 ? 22.904 1.728 -35.314 1.00 86.44 101 ASN A O 1
ATOM 850 N N . LEU A 1 102 ? 24.244 2.380 -33.642 1.00 84.44 102 LEU A N 1
ATOM 851 C CA . LEU A 1 102 ? 24.561 1.021 -33.174 1.00 84.44 102 LEU A CA 1
ATOM 852 C C . LEU A 1 102 ? 23.309 0.268 -32.701 1.00 84.44 102 LEU A C 1
ATOM 854 O O . LEU A 1 102 ? 23.191 -0.940 -32.890 1.00 84.44 102 LEU A O 1
ATOM 858 N N . VAL A 1 103 ? 22.362 0.983 -32.085 1.00 83.44 103 VAL A N 1
ATOM 859 C CA . VAL A 1 103 ? 21.085 0.407 -31.637 1.00 83.44 103 VAL A CA 1
ATOM 860 C C . VAL A 1 103 ? 20.215 0.020 -32.835 1.00 83.44 103 VAL A C 1
ATOM 862 O O . VAL A 1 103 ? 19.622 -1.056 -32.832 1.00 83.44 103 VAL A O 1
ATOM 865 N N . LYS A 1 104 ? 20.161 0.863 -33.872 1.00 85.69 104 LYS A N 1
ATOM 866 C CA . LYS A 1 104 ? 19.455 0.552 -35.123 1.00 85.69 104 LYS A CA 1
ATOM 867 C C . LYS A 1 104 ? 20.072 -0.629 -35.861 1.00 85.69 104 LYS A C 1
ATOM 869 O O . LYS A 1 104 ? 19.329 -1.485 -36.324 1.00 85.69 104 LYS A O 1
ATOM 874 N N . ASP A 1 105 ? 21.398 -0.720 -35.906 1.00 86.38 105 ASP A N 1
ATOM 875 C CA . ASP A 1 105 ? 22.092 -1.837 -36.557 1.00 86.38 105 ASP A CA 1
ATOM 876 C C . ASP A 1 105 ? 21.801 -3.179 -35.861 1.00 86.38 105 ASP A C 1
ATOM 878 O O . ASP A 1 105 ? 21.718 -4.219 -36.511 1.00 86.38 105 ASP A O 1
ATOM 882 N N . ALA A 1 106 ? 21.606 -3.162 -34.538 1.00 83.50 106 ALA A N 1
ATOM 883 C CA . ALA A 1 106 ? 21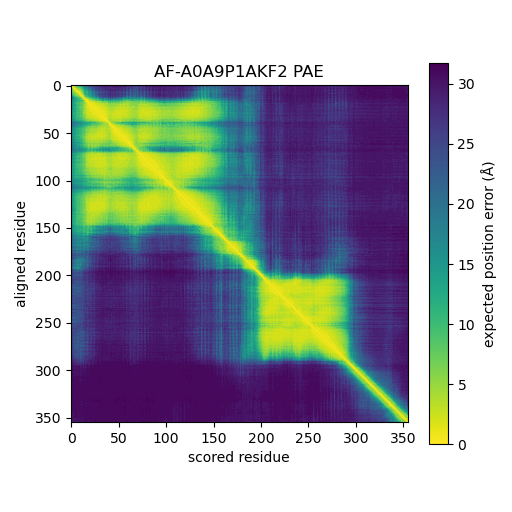.334 -4.361 -33.749 1.00 83.50 106 ALA A CA 1
ATOM 884 C C . ALA A 1 106 ? 19.840 -4.741 -33.656 1.00 83.50 106 ALA A C 1
ATOM 886 O O . ALA A 1 106 ? 19.524 -5.928 -33.598 1.00 83.50 106 ALA A O 1
ATOM 887 N N . LEU A 1 107 ? 18.919 -3.767 -33.604 1.00 81.19 107 LEU A N 1
ATOM 888 C CA . LEU A 1 107 ? 17.477 -4.000 -33.387 1.00 81.19 107 LEU A CA 1
ATOM 889 C C . LEU A 1 107 ? 16.590 -3.694 -34.608 1.00 81.19 107 LEU A C 1
ATOM 891 O O . LEU A 1 107 ? 15.384 -3.951 -34.567 1.00 81.19 107 LEU A O 1
ATOM 895 N N . GLY A 1 108 ? 17.164 -3.163 -35.686 1.00 85.75 108 GLY A N 1
ATOM 896 C CA . GLY A 1 108 ? 16.450 -2.753 -36.893 1.00 85.75 108 GLY A CA 1
ATOM 897 C C . GLY A 1 108 ? 15.622 -1.475 -36.718 1.00 85.75 108 GLY A C 1
ATOM 898 O O . GLY A 1 108 ? 15.710 -0.766 -35.713 1.00 85.75 108 GLY A O 1
ATOM 899 N N . ASP A 1 109 ? 14.763 -1.194 -37.701 1.00 82.94 109 ASP A N 1
ATOM 900 C CA . ASP A 1 109 ? 13.969 0.046 -37.775 1.00 82.94 109 ASP A CA 1
ATOM 901 C C . ASP A 1 109 ? 12.946 0.215 -36.637 1.00 82.94 109 ASP A C 1
ATOM 903 O O . ASP A 1 109 ? 12.443 1.313 -36.396 1.00 82.94 109 ASP A O 1
ATOM 907 N N . HIS A 1 110 ? 12.662 -0.851 -35.883 1.00 83.94 110 HIS A N 1
ATOM 908 C CA . HIS A 1 110 ? 11.782 -0.820 -34.712 1.00 83.94 110 HIS A CA 1
ATOM 909 C C . HIS A 1 110 ? 12.498 -0.435 -33.403 1.00 83.94 110 HIS A C 1
ATOM 911 O O . HIS A 1 110 ? 11.886 -0.500 -32.331 1.00 83.94 110 HIS A O 1
ATOM 917 N N . SER A 1 111 ? 13.766 -0.006 -33.465 1.00 84.88 111 SER A N 1
ATOM 918 C CA . SER A 1 111 ? 14.591 0.354 -32.299 1.00 84.88 111 SER A CA 1
ATOM 919 C C . SER A 1 111 ? 13.897 1.314 -31.329 1.00 84.88 111 SER A C 1
ATOM 921 O O . SER A 1 111 ? 13.948 1.121 -30.113 1.00 84.88 111 SER A O 1
ATOM 923 N N . ASP A 1 112 ? 13.209 2.326 -31.862 1.00 82.62 112 ASP A N 1
ATOM 924 C CA . ASP A 1 112 ? 12.595 3.393 -31.067 1.00 82.62 112 ASP A CA 1
ATOM 925 C C . ASP A 1 112 ? 11.382 2.861 -30.269 1.00 82.62 112 ASP A C 1
ATOM 927 O O . ASP A 1 112 ? 11.214 3.193 -29.093 1.00 82.62 112 ASP A O 1
ATOM 931 N N . SER A 1 113 ? 10.585 1.955 -30.852 1.00 87.69 113 SER A N 1
ATOM 932 C CA . SER A 1 113 ? 9.481 1.280 -30.149 1.00 87.69 113 SER A CA 1
ATOM 933 C C . SER A 1 113 ? 9.988 0.316 -29.077 1.00 87.69 113 SER A C 1
ATOM 935 O O . SER A 1 113 ? 9.430 0.259 -27.982 1.00 87.69 113 SER A O 1
ATOM 937 N N . ILE A 1 114 ? 11.064 -0.421 -29.366 1.00 86.62 114 ILE A N 1
ATOM 938 C CA . ILE A 1 114 ? 11.651 -1.374 -28.417 1.00 86.62 114 ILE A CA 1
ATOM 939 C C . ILE A 1 114 ? 12.262 -0.630 -27.224 1.00 86.62 114 ILE A C 1
ATOM 941 O O . ILE A 1 114 ? 12.023 -1.014 -26.080 1.00 86.62 114 ILE A O 1
ATOM 945 N N . SER A 1 115 ? 12.974 0.476 -27.455 1.00 87.12 115 SER A N 1
ATOM 946 C CA . SER A 1 115 ? 13.520 1.306 -26.375 1.00 87.12 115 SER A CA 1
ATOM 947 C C . SER A 1 115 ? 12.428 1.851 -25.449 1.00 87.12 115 SER A C 1
ATOM 949 O O . SER A 1 115 ? 12.580 1.795 -24.227 1.00 87.12 115 SER A O 1
ATOM 951 N N . PHE A 1 116 ? 11.296 2.306 -25.999 1.00 89.06 116 PHE A N 1
ATOM 952 C CA . PHE A 1 116 ? 10.160 2.749 -25.189 1.00 89.06 116 PHE A CA 1
ATOM 953 C C . PHE A 1 116 ? 9.635 1.637 -24.268 1.00 89.06 116 PHE A C 1
ATOM 955 O O . PHE A 1 116 ? 9.395 1.878 -23.084 1.00 89.06 116 PHE A O 1
ATOM 962 N N . ILE A 1 117 ? 9.507 0.410 -24.787 1.00 91.12 117 ILE A N 1
ATOM 963 C CA . ILE A 1 117 ? 9.063 -0.753 -24.005 1.00 91.12 117 ILE A CA 1
ATOM 964 C C . ILE A 1 117 ? 10.036 -1.035 -22.854 1.00 91.12 117 ILE A C 1
ATOM 966 O O . ILE A 1 117 ? 9.589 -1.248 -21.726 1.00 91.12 117 ILE A O 1
ATOM 970 N N . TRP A 1 118 ? 11.349 -0.987 -23.102 1.00 89.06 118 TRP A N 1
ATOM 971 C CA . TRP A 1 118 ? 12.361 -1.192 -22.060 1.00 89.06 118 TRP A CA 1
ATOM 972 C C . TRP A 1 118 ? 12.329 -0.109 -20.979 1.00 89.06 118 TRP A C 1
ATOM 974 O O . TRP A 1 118 ? 12.388 -0.437 -19.797 1.00 89.06 118 TRP A O 1
ATOM 984 N N . HIS A 1 119 ? 12.166 1.163 -21.349 1.00 90.62 119 HIS A N 1
ATOM 985 C CA . HIS A 1 119 ? 12.033 2.249 -20.373 1.00 90.62 119 HIS A CA 1
ATOM 986 C C . HIS A 1 119 ? 10.751 2.143 -19.549 1.00 90.62 119 HIS A C 1
ATOM 988 O O . HIS A 1 119 ? 10.770 2.343 -18.334 1.00 90.62 119 HIS A O 1
ATOM 994 N N . PHE A 1 120 ? 9.635 1.787 -20.184 1.00 93.38 120 PHE A N 1
ATOM 995 C CA . PHE A 1 120 ? 8.390 1.543 -19.468 1.00 93.38 120 PHE A CA 1
ATOM 996 C C . PHE A 1 120 ? 8.528 0.365 -18.492 1.00 93.38 120 PHE A C 1
ATOM 998 O O . PHE A 1 120 ? 8.117 0.469 -17.335 1.00 93.38 120 PHE A O 1
ATOM 1005 N N . ALA A 1 121 ? 9.156 -0.730 -18.930 1.00 91.31 121 ALA A N 1
ATOM 1006 C CA . ALA A 1 121 ? 9.438 -1.881 -18.082 1.00 91.31 121 ALA A CA 1
ATOM 1007 C C . ALA A 1 121 ? 10.338 -1.512 -16.890 1.00 91.31 121 ALA A C 1
ATOM 1009 O O . ALA A 1 121 ? 10.050 -1.931 -15.769 1.00 91.31 121 ALA A O 1
ATOM 1010 N N . ASP A 1 122 ? 11.367 -0.688 -17.099 1.00 92.81 122 ASP A N 1
ATOM 1011 C CA . ASP A 1 122 ? 12.260 -0.203 -16.040 1.00 92.81 122 ASP A CA 1
ATOM 1012 C C . ASP A 1 122 ? 11.511 0.632 -14.987 1.00 92.81 122 ASP A C 1
ATOM 1014 O O . ASP A 1 122 ? 11.596 0.355 -13.789 1.00 92.81 122 ASP A O 1
ATOM 1018 N N . ILE A 1 123 ? 10.660 1.572 -15.417 1.00 93.75 123 ILE A N 1
ATOM 1019 C CA . ILE A 1 123 ? 9.820 2.370 -14.507 1.00 93.75 123 ILE A CA 1
ATOM 1020 C C . ILE A 1 123 ? 8.895 1.465 -13.683 1.00 93.75 123 ILE A C 1
ATOM 1022 O O . ILE A 1 123 ? 8.791 1.621 -12.462 1.00 93.75 123 ILE A O 1
ATOM 1026 N N . VAL A 1 124 ? 8.236 0.494 -14.323 1.00 94.50 124 VAL A N 1
ATOM 1027 C CA . VAL A 1 124 ? 7.353 -0.462 -13.636 1.00 94.50 124 VAL A CA 1
ATOM 1028 C C . VAL A 1 124 ? 8.138 -1.320 -12.640 1.00 94.50 124 VAL A C 1
ATOM 1030 O O . VAL A 1 124 ? 7.661 -1.552 -11.522 1.00 94.50 124 VAL A O 1
ATOM 1033 N N . LEU A 1 125 ? 9.351 -1.756 -12.990 1.00 93.94 125 LEU A N 1
ATOM 1034 C CA . LEU A 1 125 ? 10.233 -2.489 -12.083 1.00 93.94 125 LEU A CA 1
ATOM 1035 C C . LEU A 1 125 ? 10.620 -1.630 -10.876 1.00 93.94 125 LEU A C 1
ATOM 1037 O O . LEU A 1 125 ? 10.471 -2.095 -9.744 1.00 93.94 125 LEU A O 1
ATOM 1041 N N . ILE A 1 126 ? 11.025 -0.375 -11.077 1.00 94.44 126 ILE A N 1
ATOM 1042 C CA . ILE A 1 126 ? 11.367 0.558 -9.993 1.00 94.44 126 ILE A CA 1
ATOM 1043 C C . ILE A 1 126 ? 10.166 0.782 -9.067 1.00 94.44 126 ILE A C 1
ATOM 1045 O O . ILE A 1 126 ? 10.300 0.674 -7.844 1.00 94.44 126 ILE A O 1
ATOM 1049 N N . MET A 1 127 ? 8.972 1.028 -9.621 1.00 94.06 127 MET A N 1
ATOM 1050 C CA . MET A 1 127 ? 7.753 1.186 -8.819 1.00 94.06 127 MET A CA 1
ATOM 1051 C C . MET A 1 127 ? 7.433 -0.078 -8.014 1.00 94.06 127 MET A C 1
ATOM 1053 O O . MET A 1 127 ? 7.082 0.009 -6.833 1.00 94.06 127 MET A O 1
ATOM 1057 N N . THR A 1 128 ? 7.603 -1.255 -8.620 1.00 92.94 128 THR A N 1
ATOM 1058 C CA . THR A 1 128 ? 7.396 -2.547 -7.952 1.00 92.94 128 THR A CA 1
ATOM 1059 C C . THR A 1 128 ? 8.365 -2.717 -6.779 1.00 92.94 128 THR A C 1
ATOM 1061 O O . THR A 1 128 ? 7.940 -3.061 -5.674 1.00 92.94 128 THR A O 1
ATOM 1064 N N . HIS A 1 129 ? 9.648 -2.393 -6.955 1.00 93.50 129 HIS A N 1
ATOM 1065 C CA . HIS A 1 129 ? 10.650 -2.468 -5.887 1.00 93.50 129 HIS A CA 1
ATOM 1066 C C . HIS A 1 129 ? 10.394 -1.446 -4.764 1.00 93.50 129 HIS A C 1
ATOM 1068 O O . HIS A 1 129 ? 10.496 -1.779 -3.579 1.00 93.50 129 HIS A O 1
ATOM 1074 N N . ALA A 1 130 ? 9.980 -0.221 -5.099 1.00 91.75 130 ALA A N 1
ATOM 1075 C CA . ALA A 1 130 ? 9.595 0.791 -4.113 1.00 91.75 130 ALA A CA 1
ATOM 1076 C C . ALA A 1 130 ? 8.364 0.359 -3.289 1.00 91.75 130 ALA A C 1
ATOM 1078 O O . ALA A 1 130 ? 8.304 0.547 -2.064 1.00 91.75 130 ALA A O 1
ATOM 1079 N N . TRP A 1 131 ? 7.392 -0.289 -3.937 1.00 92.81 131 TRP A N 1
ATOM 1080 C CA . TRP A 1 131 ? 6.263 -0.911 -3.252 1.00 92.81 131 TRP A CA 1
ATOM 1081 C C . TRP A 1 131 ? 6.723 -2.040 -2.317 1.00 92.81 131 TRP A C 1
ATOM 1083 O O . TRP A 1 131 ? 6.308 -2.078 -1.153 1.00 92.81 131 TRP A O 1
ATOM 1093 N N . VAL A 1 132 ? 7.654 -2.897 -2.756 1.00 90.50 132 VAL A N 1
ATOM 1094 C CA . VAL A 1 132 ? 8.253 -3.940 -1.907 1.00 90.50 132 VAL A CA 1
ATOM 1095 C C . VAL A 1 132 ? 8.936 -3.346 -0.674 1.00 90.50 132 VAL A C 1
ATOM 1097 O O . VAL A 1 132 ? 8.765 -3.898 0.417 1.00 90.50 132 VAL A O 1
ATOM 1100 N N . LEU A 1 133 ? 9.668 -2.230 -0.781 1.00 87.19 133 LEU A N 1
ATOM 1101 C CA . LEU A 1 133 ? 10.266 -1.566 0.390 1.00 87.19 133 LEU A CA 1
ATOM 1102 C C . LEU A 1 133 ? 9.199 -1.154 1.409 1.00 87.19 133 LEU A C 1
ATOM 1104 O O . LEU A 1 133 ? 9.340 -1.402 2.613 1.00 87.19 133 LEU A O 1
ATOM 1108 N N . SER A 1 134 ? 8.096 -0.587 0.921 1.00 83.75 134 SER A N 1
ATOM 1109 C CA . SER A 1 134 ? 6.966 -0.169 1.753 1.00 83.75 134 SER A CA 1
ATOM 1110 C C . SER A 1 134 ? 6.311 -1.356 2.469 1.00 83.75 134 SER A C 1
ATOM 1112 O O . SER A 1 134 ? 5.998 -1.278 3.662 1.00 83.75 134 SER A O 1
ATOM 1114 N N . VAL A 1 135 ? 6.133 -2.480 1.771 1.00 84.50 135 VAL A N 1
ATOM 1115 C CA . VAL A 1 135 ? 5.577 -3.713 2.345 1.00 84.50 135 VAL A CA 1
ATOM 1116 C C . VAL A 1 135 ? 6.552 -4.357 3.332 1.00 84.50 135 VAL A C 1
ATOM 1118 O O . VAL A 1 135 ? 6.152 -4.719 4.439 1.00 84.50 135 VAL A O 1
ATOM 1121 N N . SER A 1 136 ? 7.836 -4.435 2.990 1.00 80.12 136 SER A N 1
ATOM 1122 C CA . SER A 1 136 ? 8.892 -5.007 3.834 1.00 80.12 136 SER A CA 1
ATOM 1123 C C . SER A 1 136 ? 9.055 -4.230 5.142 1.00 80.12 136 SER A C 1
ATOM 1125 O O . SER A 1 136 ? 9.178 -4.830 6.213 1.00 80.12 136 SER A O 1
ATOM 1127 N N . SER A 1 137 ? 8.963 -2.897 5.090 1.00 78.50 137 SER A N 1
ATOM 1128 C CA . SER A 1 137 ? 8.952 -2.023 6.271 1.00 78.50 137 SER A CA 1
ATOM 1129 C C . SER A 1 137 ? 7.766 -2.324 7.200 1.00 78.50 137 SER A C 1
ATOM 1131 O O . SER A 1 137 ? 7.937 -2.494 8.412 1.00 78.50 137 SER A O 1
ATOM 1133 N N . LYS A 1 138 ? 6.559 -2.483 6.640 1.00 76.69 138 LYS A N 1
ATOM 1134 C CA . LYS A 1 138 ? 5.355 -2.854 7.404 1.00 76.69 138 LYS A CA 1
ATOM 1135 C C . LYS A 1 138 ? 5.457 -4.263 7.994 1.00 76.69 138 LYS A C 1
ATOM 1137 O O . LYS A 1 138 ? 5.122 -4.455 9.162 1.00 76.69 138 LYS A O 1
ATOM 1142 N N . CYS A 1 139 ? 5.971 -5.227 7.233 1.00 76.19 139 CYS A N 1
ATOM 1143 C CA . CYS A 1 139 ? 6.181 -6.594 7.708 1.00 76.19 139 CYS A CA 1
ATOM 1144 C C . CYS A 1 139 ? 7.182 -6.638 8.865 1.00 76.19 139 CYS A C 1
ATOM 1146 O O . CYS A 1 139 ? 6.936 -7.318 9.855 1.00 76.19 139 CYS A O 1
ATOM 1148 N N . ARG A 1 140 ? 8.267 -5.855 8.805 1.00 74.94 140 ARG A N 1
ATOM 1149 C CA . ARG A 1 140 ? 9.233 -5.741 9.908 1.00 74.94 140 ARG A CA 1
ATOM 1150 C C . ARG A 1 140 ? 8.577 -5.248 11.199 1.00 74.94 140 ARG A C 1
ATOM 1152 O O . ARG A 1 140 ? 8.817 -5.819 12.260 1.00 74.94 140 ARG A O 1
ATOM 1159 N N . LYS A 1 141 ? 7.733 -4.210 11.115 1.00 73.50 141 LYS A N 1
ATOM 1160 C CA . LYS A 1 141 ? 6.963 -3.704 12.268 1.00 73.50 141 LYS A CA 1
ATOM 1161 C C . LYS A 1 141 ? 6.035 -4.784 12.834 1.00 73.50 141 LYS A C 1
ATOM 1163 O O . LYS A 1 141 ? 5.968 -4.953 14.046 1.00 73.50 141 LYS A O 1
ATOM 1168 N N . TYR A 1 142 ? 5.380 -5.548 11.962 1.00 72.19 142 TYR A N 1
ATOM 1169 C CA . TYR A 1 142 ? 4.524 -6.663 12.364 1.00 72.19 142 TYR A CA 1
ATOM 1170 C C . TYR A 1 142 ? 5.301 -7.783 13.073 1.00 72.19 142 TYR A C 1
ATOM 1172 O O . TYR A 1 142 ? 4.910 -8.195 14.162 1.00 72.19 142 TYR A O 1
ATOM 1180 N N . PHE A 1 143 ? 6.417 -8.255 12.508 1.00 71.94 143 PHE A N 1
ATOM 1181 C CA . PHE A 1 143 ? 7.224 -9.313 13.125 1.00 71.94 143 PHE A CA 1
ATOM 1182 C C . PHE A 1 143 ? 7.803 -8.892 14.479 1.00 71.94 143 PHE A C 1
ATOM 1184 O O . PHE A 1 143 ? 7.795 -9.692 15.414 1.00 71.94 143 PHE A O 1
ATOM 1191 N N . ARG A 1 144 ? 8.209 -7.622 14.620 1.00 73.06 144 ARG A N 1
ATOM 1192 C CA . ARG A 1 144 ? 8.629 -7.050 15.906 1.00 73.06 144 ARG A CA 1
ATOM 1193 C C . ARG A 1 144 ? 7.517 -7.150 16.955 1.00 73.06 144 ARG A C 1
ATOM 1195 O O . ARG A 1 144 ? 7.750 -7.668 18.041 1.00 73.06 144 ARG A O 1
ATOM 1202 N N . TRP A 1 145 ? 6.300 -6.739 16.600 1.00 73.69 145 TRP A N 1
ATOM 1203 C CA . TRP A 1 145 ? 5.130 -6.833 17.479 1.00 73.69 145 TRP A CA 1
ATOM 1204 C C . TRP A 1 145 ? 4.777 -8.286 17.853 1.00 73.69 145 TRP A C 1
ATOM 1206 O O . TRP A 1 145 ? 4.403 -8.575 18.991 1.00 73.69 145 TRP A O 1
ATOM 1216 N N . VAL A 1 146 ? 4.921 -9.231 16.914 1.00 69.75 146 VAL A N 1
ATOM 1217 C CA . VAL A 1 146 ? 4.731 -10.666 17.195 1.00 69.75 146 VAL A CA 1
ATOM 1218 C C . VAL A 1 146 ? 5.764 -11.161 18.209 1.00 69.75 146 VAL A C 1
ATOM 1220 O O . VAL A 1 146 ? 5.399 -11.869 19.150 1.00 69.75 146 VAL A O 1
ATOM 1223 N N . ARG A 1 147 ? 7.034 -10.771 18.046 1.00 70.25 147 ARG A N 1
ATOM 1224 C CA . ARG A 1 147 ? 8.133 -11.131 18.951 1.00 70.25 147 ARG A CA 1
ATOM 1225 C C . ARG A 1 147 ? 7.930 -10.581 20.362 1.00 70.25 147 ARG A C 1
ATOM 1227 O O . ARG A 1 147 ? 8.202 -11.283 21.327 1.00 70.25 147 ARG A O 1
ATOM 1234 N N . GLU A 1 148 ? 7.381 -9.375 20.480 1.00 76.25 148 GLU A N 1
ATOM 1235 C CA . GLU A 1 148 ? 6.998 -8.740 21.752 1.00 76.25 148 GLU A CA 1
ATOM 1236 C C . GLU A 1 148 ? 5.784 -9.414 22.429 1.00 76.25 148 GLU A C 1
ATOM 1238 O O . GLU A 1 148 ? 5.315 -8.973 23.473 1.00 76.25 148 GLU A O 1
ATOM 1243 N N . GLY A 1 149 ? 5.255 -10.505 21.864 1.00 66.50 149 GLY A N 1
ATOM 1244 C CA . GLY A 1 149 ? 4.166 -11.270 22.468 1.00 66.50 149 GLY A CA 1
ATOM 1245 C C . GLY A 1 149 ? 2.781 -10.672 22.227 1.00 66.50 149 GLY A C 1
ATOM 1246 O O . GLY A 1 149 ? 1.803 -11.154 22.805 1.00 66.50 149 GLY A O 1
ATOM 1247 N N . GLY A 1 150 ? 2.647 -9.694 21.326 1.00 66.25 150 GLY A N 1
ATOM 1248 C CA . GLY A 1 150 ? 1.363 -9.064 21.015 1.00 66.25 150 GLY A CA 1
ATOM 1249 C C . GLY A 1 150 ? 0.278 -10.062 20.583 1.00 66.25 150 GLY A C 1
ATOM 1250 O O . GLY A 1 150 ? -0.902 -9.896 20.900 1.00 66.25 150 GLY A O 1
ATOM 1251 N N . GLN A 1 151 ? 0.665 -11.167 19.939 1.00 63.22 151 GLN A N 1
ATOM 1252 C CA . GLN A 1 151 ? -0.259 -12.236 19.553 1.00 63.22 151 GLN A CA 1
ATOM 1253 C C . GLN A 1 151 ? -0.808 -13.013 20.761 1.00 63.22 151 GLN A C 1
ATOM 1255 O O . GLN A 1 151 ? -1.993 -13.353 20.781 1.00 63.22 151 GLN A O 1
ATOM 1260 N N . LYS A 1 152 ? 0.019 -13.238 21.791 1.00 62.62 152 LYS A N 1
ATOM 1261 C CA . LYS A 1 152 ? -0.411 -13.840 23.062 1.00 62.62 152 LYS A CA 1
ATOM 1262 C C . LYS A 1 152 ? -1.318 -12.880 23.829 1.00 62.62 152 LYS A C 1
ATOM 1264 O O . LYS A 1 152 ? -2.342 -13.310 24.344 1.00 62.62 152 LYS A O 1
ATOM 1269 N N . ALA A 1 153 ? -1.019 -11.580 23.816 1.00 60.94 153 ALA A N 1
ATOM 1270 C CA . ALA A 1 153 ? -1.881 -10.560 24.411 1.00 60.94 153 ALA A CA 1
ATOM 1271 C C . ALA A 1 153 ? -3.267 -10.507 23.740 1.00 60.94 153 ALA A C 1
ATOM 1273 O O . ALA A 1 153 ? -4.280 -10.458 24.432 1.00 60.94 153 ALA A O 1
ATOM 1274 N N . LEU A 1 154 ? -3.353 -10.582 22.406 1.00 59.25 154 LEU A N 1
ATOM 1275 C CA . LEU A 1 154 ? -4.646 -10.659 21.709 1.00 59.25 154 LEU A CA 1
ATOM 1276 C C . LEU A 1 154 ? -5.404 -11.960 21.993 1.00 59.25 154 LEU A C 1
ATOM 1278 O O . LEU A 1 154 ? -6.631 -11.937 22.085 1.00 59.25 154 LEU A O 1
ATOM 1282 N N . HIS A 1 155 ? -4.697 -13.087 22.102 1.00 59.16 155 HIS A N 1
ATOM 1283 C CA . HIS A 1 155 ? -5.313 -14.365 22.446 1.00 59.16 155 HIS A CA 1
ATOM 1284 C C . HIS A 1 155 ? -5.852 -14.350 23.880 1.00 59.16 155 HIS A C 1
ATOM 1286 O O . HIS A 1 155 ? -7.006 -14.706 24.092 1.00 59.16 155 HIS A O 1
ATOM 1292 N N . ASN A 1 156 ? -5.067 -13.846 24.834 1.00 60.12 156 ASN A N 1
ATOM 1293 C CA . ASN A 1 156 ? -5.451 -13.765 26.241 1.00 60.12 156 ASN A CA 1
ATOM 1294 C C . ASN A 1 156 ? -6.623 -12.806 26.478 1.00 60.12 156 ASN A C 1
ATOM 1296 O O . ASN A 1 156 ? -7.487 -13.111 27.291 1.00 60.12 156 ASN A O 1
ATOM 1300 N N . ASN A 1 157 ? -6.685 -11.698 25.733 1.00 58.38 157 ASN A N 1
ATOM 1301 C CA . ASN A 1 157 ? -7.795 -10.740 25.771 1.00 58.38 157 ASN A CA 1
ATOM 1302 C C . ASN A 1 157 ? -9.007 -11.172 24.931 1.00 58.38 157 ASN A C 1
ATOM 1304 O O . ASN A 1 157 ? -10.006 -10.451 24.847 1.00 58.38 157 ASN A O 1
ATOM 1308 N N . ARG A 1 158 ? -8.944 -12.331 24.264 1.00 58.91 158 ARG A N 1
ATOM 1309 C CA . ARG A 1 158 ? -10.110 -12.882 23.582 1.00 58.91 158 ARG A CA 1
ATOM 1310 C C . ARG A 1 158 ? -11.119 -13.262 24.653 1.00 58.91 158 ARG A C 1
ATOM 1312 O O . ARG A 1 158 ? -10.755 -13.895 25.638 1.00 58.91 158 ARG A O 1
ATOM 1319 N N . PRO A 1 159 ? -12.398 -12.936 24.478 1.00 55.31 159 PRO A N 1
ATOM 1320 C CA . PRO A 1 159 ? -13.306 -13.059 25.597 1.00 55.31 159 PRO A CA 1
ATOM 1321 C C . PRO A 1 159 ? -13.679 -14.524 25.911 1.00 55.31 159 PRO A C 1
ATOM 1323 O O . PRO A 1 159 ? -14.346 -14.765 26.911 1.00 55.31 159 PRO A O 1
ATOM 1326 N N . ASP A 1 160 ? -13.249 -15.485 25.085 1.00 55.66 160 ASP A N 1
ATOM 1327 C CA . ASP A 1 160 ? -13.334 -16.940 25.311 1.00 55.66 160 ASP A CA 1
ATOM 1328 C C . ASP A 1 160 ? -12.031 -17.536 25.906 1.00 55.66 160 ASP A C 1
ATOM 1330 O O . ASP A 1 160 ? -11.913 -18.749 26.041 1.00 55.66 160 ASP A O 1
ATOM 1334 N N . SER A 1 161 ? -11.021 -16.709 26.201 1.00 58.81 161 SER A N 1
ATOM 1335 C CA . SER A 1 161 ? -9.718 -17.131 26.739 1.00 58.81 161 SER A CA 1
ATOM 1336 C C . SER A 1 161 ? -9.841 -17.684 28.160 1.00 58.81 161 SER A C 1
ATOM 1338 O O . SER A 1 161 ? -10.578 -17.087 28.937 1.00 58.81 161 SER A O 1
ATOM 1340 N N . PRO A 1 162 ? -9.068 -18.715 28.560 1.00 60.47 162 PRO A N 1
ATOM 1341 C CA . PRO A 1 162 ? -9.021 -19.233 29.930 1.00 60.47 162 PRO A CA 1
ATOM 1342 C C . PRO A 1 162 ? -8.523 -18.229 30.987 1.00 60.47 162 PRO A C 1
ATOM 1344 O O . PRO A 1 162 ? -8.705 -18.490 32.176 1.00 60.47 162 PRO A O 1
ATOM 1347 N N . ASN A 1 163 ? -8.053 -17.044 30.573 1.00 61.25 163 ASN A N 1
ATOM 1348 C CA . ASN A 1 163 ? -7.717 -15.910 31.447 1.00 61.25 163 ASN A CA 1
ATOM 1349 C C . ASN A 1 163 ? -8.754 -14.761 31.470 1.00 61.25 163 ASN A C 1
ATOM 1351 O O . ASN A 1 163 ? -8.526 -13.769 32.153 1.00 61.25 163 ASN A O 1
ATOM 1355 N N . SER A 1 164 ? -9.869 -14.830 30.728 1.00 63.00 164 SER A N 1
ATOM 1356 C CA . SER A 1 164 ? -10.930 -13.803 30.808 1.00 63.00 164 SER A CA 1
ATOM 1357 C C . SER A 1 164 ? -11.759 -13.896 32.102 1.00 63.00 164 SER A C 1
ATOM 1359 O O . SER A 1 164 ? -11.862 -14.969 32.685 1.00 63.00 164 SER A O 1
ATOM 1361 N N . ASP A 1 165 ? -12.361 -12.797 32.556 1.00 70.88 165 ASP A N 1
ATOM 1362 C CA . ASP A 1 165 ? -13.166 -12.760 33.789 1.00 70.88 165 ASP A CA 1
ATOM 1363 C C . ASP A 1 165 ? -14.221 -13.900 33.831 1.00 70.88 165 ASP A C 1
ATOM 1365 O O . ASP A 1 165 ? -15.016 -14.020 32.883 1.00 70.88 165 ASP A O 1
ATOM 1369 N N . PRO A 1 166 ? -14.237 -14.749 34.883 1.00 72.00 166 PRO A N 1
ATOM 1370 C CA . PRO A 1 166 ? -15.194 -15.845 35.031 1.00 72.00 166 PRO A CA 1
ATOM 1371 C C . PRO A 1 166 ? -16.654 -15.403 34.881 1.00 72.00 166 PRO A C 1
ATOM 1373 O O . PRO A 1 166 ? -17.441 -16.113 34.251 1.00 72.00 166 PRO A O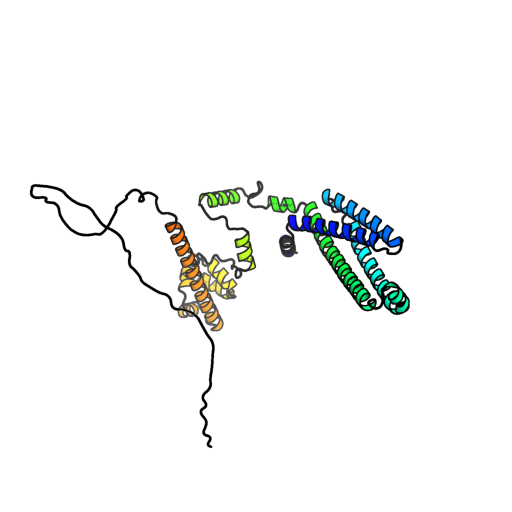 1
ATOM 1376 N N . LEU A 1 167 ? -17.003 -14.208 35.372 1.00 71.19 167 LEU A N 1
ATOM 1377 C CA . LEU A 1 167 ? -18.367 -13.676 35.312 1.00 71.19 167 LEU A CA 1
ATOM 1378 C C . LEU A 1 167 ? -18.789 -13.350 33.873 1.00 71.19 167 LEU A C 1
ATOM 1380 O O . LEU A 1 167 ? -19.901 -13.669 33.452 1.00 71.19 167 LEU A O 1
ATOM 1384 N N . LEU A 1 168 ? -17.879 -12.786 33.071 1.00 64.81 168 LEU A N 1
ATOM 1385 C CA . LEU A 1 168 ? -18.127 -12.486 31.655 1.00 64.81 168 LEU A CA 1
ATOM 1386 C C . LEU A 1 168 ? -18.248 -13.753 30.800 1.00 64.81 168 LEU A C 1
ATOM 1388 O O . LEU A 1 168 ? -18.954 -13.754 29.784 1.00 64.81 168 LEU A O 1
ATOM 1392 N N . ARG A 1 169 ? -17.557 -14.834 31.180 1.00 66.12 169 ARG A N 1
ATOM 1393 C CA . ARG A 1 169 ? -17.717 -16.136 30.520 1.00 66.12 169 ARG A CA 1
ATOM 1394 C C . ARG A 1 169 ? -19.065 -16.751 30.832 1.00 66.12 169 ARG A C 1
ATOM 1396 O O . ARG A 1 169 ? -19.721 -17.234 29.911 1.00 66.12 169 ARG A O 1
ATOM 1403 N N . GLU A 1 170 ? -19.468 -16.719 32.096 1.00 73.94 170 GLU A N 1
ATOM 1404 C CA . GLU A 1 170 ? -20.728 -17.307 32.532 1.00 73.94 170 GLU A CA 1
ATOM 1405 C C . GLU A 1 170 ? -21.925 -16.558 31.937 1.00 73.94 170 GLU A C 1
ATOM 1407 O O . GLU A 1 170 ? -22.808 -17.185 31.356 1.00 73.94 170 GLU A O 1
ATOM 1412 N N . ALA A 1 171 ? -21.880 -15.222 31.896 1.00 70.06 171 ALA A N 1
ATOM 1413 C CA . ALA A 1 171 ? -22.878 -14.408 31.200 1.00 70.06 171 ALA A CA 1
ATOM 1414 C C . ALA A 1 171 ? -23.006 -14.767 29.702 1.00 70.06 171 ALA A C 1
ATOM 1416 O O . ALA A 1 171 ? -24.110 -14.851 29.164 1.00 70.06 171 ALA A O 1
ATOM 1417 N N . ARG A 1 172 ? -21.892 -15.056 29.008 1.00 64.12 172 ARG A N 1
ATOM 1418 C CA . ARG A 1 172 ? -21.938 -15.499 27.600 1.00 64.12 172 ARG A CA 1
ATOM 1419 C C . ARG A 1 172 ? -22.502 -16.912 27.448 1.00 64.12 172 ARG A C 1
ATOM 1421 O O . ARG A 1 172 ? -23.186 -17.177 26.458 1.00 64.12 172 ARG A O 1
ATOM 1428 N N . LYS A 1 173 ? -22.203 -17.826 28.376 1.00 72.62 173 LYS A N 1
ATOM 1429 C CA . LYS A 1 173 ? -22.810 -19.166 28.378 1.00 72.62 173 LYS A CA 1
ATOM 1430 C C . LYS A 1 173 ? -24.317 -19.064 28.579 1.00 72.62 173 LYS A C 1
ATOM 1432 O O . LYS A 1 173 ? -25.057 -19.682 27.823 1.00 72.62 173 LYS A O 1
ATOM 1437 N N . GLN A 1 174 ? -24.763 -18.220 29.507 1.00 71.25 174 GLN A N 1
ATOM 1438 C CA . GLN A 1 174 ? -26.179 -17.930 29.724 1.00 71.25 174 GLN A CA 1
ATOM 1439 C C . GLN A 1 174 ? -26.839 -17.328 28.476 1.00 71.25 174 GLN A C 1
ATOM 1441 O O . GLN A 1 174 ? -27.930 -17.748 28.107 1.00 71.25 174 GLN A O 1
ATOM 1446 N N . ASP A 1 175 ? -26.163 -16.428 27.755 1.00 68.19 175 ASP A N 1
ATOM 1447 C CA . ASP A 1 175 ? -26.659 -15.891 26.480 1.00 68.19 175 ASP A CA 1
ATOM 1448 C C . ASP A 1 175 ? -26.796 -16.963 25.381 1.00 68.19 175 ASP A C 1
ATOM 1450 O O . ASP A 1 175 ? -27.735 -16.910 24.583 1.00 68.19 175 ASP A O 1
ATOM 1454 N N . LEU A 1 176 ? -25.876 -17.936 25.335 1.00 66.44 176 LEU A N 1
ATOM 1455 C CA . LEU A 1 176 ? -25.933 -19.076 24.411 1.00 66.44 176 LEU A CA 1
ATOM 1456 C C . LEU A 1 176 ? -27.072 -20.038 24.764 1.00 66.44 176 LEU A C 1
ATOM 1458 O O . LEU A 1 176 ? -27.807 -20.450 23.869 1.00 66.44 176 LEU A O 1
ATOM 1462 N N . ILE A 1 177 ? -27.240 -20.349 26.052 1.00 71.81 177 ILE A N 1
ATOM 1463 C CA . ILE A 1 177 ? -28.336 -21.178 26.577 1.00 71.81 177 ILE A CA 1
ATOM 1464 C C . ILE A 1 177 ? -29.689 -20.499 26.315 1.00 71.81 177 ILE A C 1
ATOM 1466 O O . ILE A 1 177 ? -30.643 -21.151 25.907 1.00 71.81 177 ILE A O 1
ATOM 1470 N N . ALA A 1 178 ? -29.756 -19.173 26.448 1.00 74.12 178 ALA A N 1
ATOM 1471 C CA . ALA A 1 178 ? -30.943 -18.370 26.163 1.00 74.12 178 ALA A CA 1
ATOM 1472 C C . ALA A 1 178 ? -31.235 -18.185 24.656 1.00 74.12 178 ALA A C 1
ATOM 1474 O O . ALA A 1 178 ? -32.110 -17.396 24.293 1.00 74.12 178 ALA A O 1
ATOM 1475 N N . GLY A 1 179 ? -30.490 -18.846 23.759 1.00 56.78 179 GLY A N 1
ATOM 1476 C CA . GLY A 1 179 ? -30.708 -18.772 22.313 1.00 56.78 179 GLY A CA 1
ATOM 1477 C C . GLY A 1 179 ? -30.460 -17.383 21.711 1.00 56.78 179 GLY A C 1
ATOM 1478 O O . GLY A 1 179 ? -30.951 -17.080 20.618 1.00 56.78 179 GLY A O 1
ATOM 1479 N N . LYS A 1 180 ? -29.711 -16.502 22.393 1.00 52.66 180 LYS A N 1
ATOM 1480 C CA . LYS A 1 180 ? -29.383 -15.185 21.837 1.00 52.66 180 LYS A CA 1
ATOM 1481 C C . LYS A 1 180 ? -28.415 -15.385 20.664 1.00 52.66 180 LYS A C 1
ATOM 1483 O O . LYS A 1 180 ? -27.378 -16.033 20.818 1.00 52.66 180 LYS A O 1
ATOM 1488 N N . PRO A 1 181 ? -28.709 -14.840 19.470 1.00 54.25 181 PRO A N 1
ATOM 1489 C CA . PRO A 1 181 ? -27.865 -15.068 18.306 1.00 54.25 181 PRO A CA 1
ATOM 1490 C C . PRO A 1 181 ? -26.457 -14.524 18.565 1.00 54.25 181 PRO A C 1
ATOM 1492 O O . PRO A 1 181 ? -26.305 -13.355 18.933 1.00 54.25 181 PRO A O 1
ATOM 1495 N N . LYS A 1 182 ? -25.423 -15.352 18.332 1.00 51.88 182 LYS A N 1
ATOM 1496 C CA . LYS A 1 182 ? -24.017 -14.913 18.321 1.00 51.88 182 LYS A CA 1
ATOM 1497 C C . LYS A 1 182 ? -23.911 -13.713 17.382 1.00 51.88 182 LYS A C 1
ATOM 1499 O O . LYS A 1 182 ? -24.011 -13.859 16.164 1.00 51.88 182 LYS A O 1
ATOM 1504 N N . ARG A 1 183 ? -23.736 -12.513 17.944 1.00 56.12 183 ARG A N 1
ATOM 1505 C CA . ARG A 1 183 ? -23.628 -11.271 17.171 1.00 56.12 183 ARG A CA 1
ATOM 1506 C C . ARG A 1 183 ? -22.411 -11.414 16.254 1.00 56.12 183 ARG A C 1
ATOM 1508 O O . ARG A 1 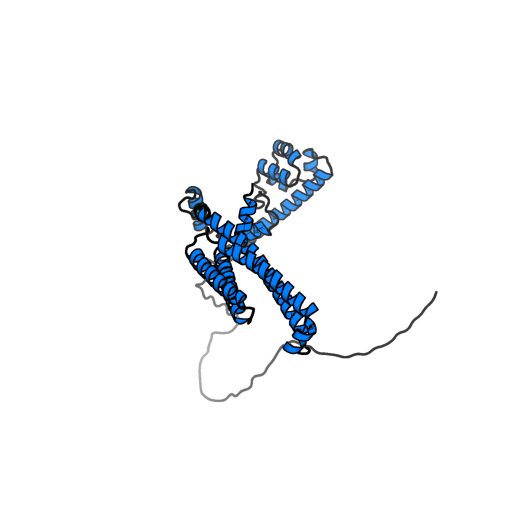183 ? -21.279 -11.457 16.734 1.00 56.12 183 ARG A O 1
ATOM 1515 N N . SER A 1 184 ? -22.647 -11.591 14.951 1.00 52.06 184 SER A N 1
ATOM 1516 C CA . SER A 1 184 ? -21.578 -11.829 13.976 1.00 52.06 184 SER A CA 1
ATOM 1517 C C . SER A 1 184 ? -20.526 -10.727 14.100 1.00 52.06 184 SER A C 1
ATOM 1519 O O . SER A 1 184 ? -20.842 -9.538 14.063 1.00 52.06 184 SER A O 1
ATOM 1521 N N . ARG A 1 185 ? -19.255 -11.115 14.277 1.00 58.56 185 ARG A N 1
ATOM 1522 C CA . ARG A 1 185 ? -18.149 -10.151 14.422 1.00 58.56 185 ARG A CA 1
ATOM 1523 C C . ARG A 1 185 ? -18.053 -9.230 13.209 1.00 58.56 185 ARG A C 1
ATOM 1525 O O . ARG A 1 185 ? -17.684 -8.071 13.362 1.00 58.56 185 ARG A O 1
ATOM 1532 N N . PHE A 1 186 ? -18.434 -9.738 12.036 1.00 48.19 186 PHE A N 1
ATOM 1533 C CA . PHE A 1 186 ? -18.506 -8.965 10.807 1.00 48.19 186 PHE A CA 1
ATOM 1534 C C . PHE A 1 186 ? -19.650 -7.951 10.839 1.00 48.19 186 PHE A C 1
ATOM 1536 O O . PHE A 1 186 ? -19.406 -6.787 10.557 1.00 48.19 186 PHE A O 1
ATOM 1543 N N . THR A 1 187 ? -20.866 -8.332 11.250 1.00 53.62 187 THR A N 1
ATOM 1544 C CA . THR A 1 187 ? -21.982 -7.371 11.321 1.00 53.62 187 THR A CA 1
ATOM 1545 C C . THR A 1 187 ? -21.764 -6.336 12.422 1.00 53.62 187 THR A C 1
ATOM 1547 O O . THR A 1 187 ? -22.019 -5.160 12.202 1.00 53.62 187 THR A O 1
ATOM 1550 N N . ALA A 1 188 ? -21.198 -6.718 13.570 1.00 57.81 188 ALA A N 1
ATOM 1551 C CA . ALA A 1 188 ? -20.806 -5.776 14.621 1.00 57.81 188 ALA A CA 1
ATOM 1552 C C . ALA A 1 188 ? -19.715 -4.792 14.152 1.00 57.81 188 ALA A C 1
ATOM 1554 O O . ALA A 1 188 ? -19.784 -3.601 14.453 1.00 57.81 188 ALA A O 1
ATOM 1555 N N . TRP A 1 189 ? -18.728 -5.268 13.386 1.00 56.72 189 TRP A N 1
ATOM 1556 C CA . TRP A 1 189 ? -17.712 -4.420 12.758 1.00 56.72 189 TRP A CA 1
ATOM 1557 C C . TRP A 1 189 ? -18.310 -3.509 11.676 1.00 56.72 189 TRP A C 1
ATOM 1559 O O . TRP A 1 189 ? -18.023 -2.315 11.662 1.00 56.72 189 TRP A O 1
ATOM 1569 N N . PHE A 1 190 ? -19.187 -4.040 10.822 1.00 48.25 190 PHE A N 1
ATOM 1570 C CA . PHE A 1 190 ? -19.828 -3.316 9.725 1.00 48.25 190 PHE A CA 1
ATOM 1571 C C . PHE A 1 190 ? -20.764 -2.221 10.250 1.00 48.25 190 PHE A C 1
ATOM 1573 O O . PHE A 1 190 ? -20.681 -1.082 9.806 1.00 48.25 190 PHE A O 1
ATOM 1580 N N . HIS A 1 191 ? -21.564 -2.509 11.282 1.00 49.94 191 HIS A N 1
ATOM 1581 C CA . HIS A 1 191 ? -22.390 -1.507 11.965 1.00 49.94 191 HIS A CA 1
ATOM 1582 C C . HIS A 1 191 ? -21.561 -0.453 12.708 1.00 49.94 191 HIS A C 1
ATOM 1584 O O . HIS A 1 191 ? -22.000 0.681 12.832 1.00 49.94 191 HIS A O 1
ATOM 1590 N N . LYS A 1 192 ? -20.346 -0.782 13.156 1.00 52.81 192 LYS A N 1
ATOM 1591 C CA . LYS A 1 192 ? -19.426 0.197 13.751 1.00 52.81 192 LYS A CA 1
ATOM 1592 C C . LYS A 1 192 ? -18.725 1.075 12.704 1.00 52.81 192 LYS A C 1
ATOM 1594 O O . LYS A 1 192 ? -18.341 2.199 13.014 1.00 52.81 192 LYS A O 1
ATOM 1599 N N . ARG A 1 193 ? -18.500 0.545 11.496 1.00 44.59 193 ARG A N 1
ATOM 1600 C CA . ARG A 1 193 ? -17.751 1.191 10.403 1.00 44.59 193 ARG A CA 1
ATOM 1601 C C . ARG A 1 193 ? -18.648 2.020 9.479 1.00 44.59 193 ARG A C 1
ATOM 1603 O O . ARG A 1 193 ? -18.213 3.069 9.023 1.00 44.59 193 ARG A O 1
ATOM 1610 N N . PHE A 1 194 ? -19.863 1.543 9.218 1.00 45.84 194 PHE A N 1
ATOM 1611 C CA . PHE A 1 194 ? -20.811 2.119 8.258 1.00 45.84 194 PHE A CA 1
ATOM 1612 C C . PHE A 1 194 ? -22.203 2.372 8.846 1.00 45.84 194 PHE A C 1
ATOM 1614 O O . PHE A 1 194 ? -23.027 3.016 8.204 1.00 45.84 194 PHE A O 1
ATOM 1621 N N . GLY A 1 195 ? -22.487 1.893 10.061 1.00 38.44 195 GLY A N 1
ATOM 1622 C CA . GLY A 1 195 ? -23.650 2.375 10.797 1.00 38.44 195 GLY A CA 1
ATOM 1623 C C . GLY A 1 195 ? -23.380 3.802 11.254 1.00 38.44 195 GLY A C 1
ATOM 1624 O O . GLY A 1 195 ? -22.309 4.086 11.794 1.00 38.44 195 GLY A O 1
ATOM 1625 N N . THR A 1 196 ? -24.344 4.697 11.024 1.00 39.25 196 THR A N 1
ATOM 1626 C CA . THR A 1 196 ? -24.425 6.012 11.674 1.00 39.25 196 THR A CA 1
ATOM 1627 C C . THR A 1 196 ? -23.996 5.837 13.119 1.00 39.25 196 THR A C 1
ATOM 1629 O O . THR A 1 196 ? -24.644 5.036 13.796 1.00 39.25 196 THR A O 1
ATOM 1632 N N . ARG A 1 197 ? -22.881 6.480 13.523 1.00 36.28 197 ARG A N 1
ATOM 1633 C CA . ARG A 1 197 ? -22.278 6.432 14.868 1.00 36.28 197 ARG A CA 1
ATOM 1634 C C . ARG A 1 197 ? -23.349 6.024 15.866 1.00 36.28 197 ARG A C 1
ATOM 1636 O O . ARG A 1 197 ? -24.183 6.855 16.213 1.00 36.28 197 ARG A O 1
ATOM 1643 N N . SER A 1 198 ? -23.391 4.739 16.227 1.00 40.25 198 SER A N 1
ATOM 1644 C CA . SER A 1 198 ? -24.311 4.273 17.252 1.00 40.25 198 SER A CA 1
ATOM 1645 C C . SER A 1 198 ? -23.929 5.087 18.468 1.00 40.25 198 SER A C 1
ATOM 1647 O O . SER A 1 198 ? -22.823 4.914 18.993 1.00 40.25 198 SER A O 1
ATOM 1649 N N . SER A 1 199 ? -24.767 6.067 18.797 1.00 49.53 199 SER A N 1
ATOM 1650 C CA . SER A 1 199 ? -24.543 6.874 19.974 1.00 49.53 199 SER A CA 1
ATOM 1651 C C . SER A 1 199 ? -24.454 5.903 21.163 1.00 49.53 199 SER A C 1
ATOM 1653 O O . SER A 1 199 ? -24.985 4.788 21.095 1.00 49.53 199 SER A O 1
ATOM 1655 N N . PRO A 1 200 ? -23.721 6.263 22.223 1.00 48.31 200 PRO A N 1
ATOM 1656 C CA . PRO A 1 200 ? -23.551 5.404 23.392 1.00 48.31 200 PRO A CA 1
ATOM 1657 C C . PRO A 1 200 ? -24.879 5.028 24.076 1.00 48.31 200 PRO A C 1
ATOM 1659 O O . PRO A 1 200 ? -24.870 4.185 24.967 1.00 48.31 200 PRO A O 1
ATOM 1662 N N . PHE A 1 201 ? -26.008 5.598 23.647 1.00 53.91 201 PHE A N 1
ATOM 1663 C CA . PHE A 1 201 ? -27.331 5.290 24.163 1.00 53.91 201 PHE A CA 1
ATOM 1664 C C . PHE A 1 201 ? -27.946 4.087 23.451 1.00 53.91 201 PHE A C 1
ATOM 1666 O O . PHE A 1 201 ? -28.036 4.021 22.221 1.00 53.91 201 PHE A O 1
ATOM 1673 N N . ALA A 1 202 ? -28.426 3.135 24.247 1.00 59.22 202 ALA A N 1
ATOM 1674 C CA . ALA A 1 202 ? -29.360 2.134 23.771 1.00 59.22 202 ALA A CA 1
ATOM 1675 C C . ALA A 1 202 ? -30.682 2.846 23.435 1.00 59.22 202 ALA A C 1
ATOM 1677 O O . ALA A 1 202 ? -31.544 3.061 24.277 1.00 59.22 202 ALA A O 1
ATOM 1678 N N . PHE A 1 203 ? -30.859 3.249 22.179 1.00 66.25 203 PHE A N 1
ATOM 1679 C CA . PHE A 1 203 ? -32.121 3.838 21.715 1.00 66.25 203 PHE A CA 1
ATOM 1680 C C . PHE A 1 203 ? -33.268 2.809 21.610 1.00 66.25 203 PHE A C 1
ATOM 1682 O O . PHE A 1 203 ? -34.393 3.148 21.238 1.00 66.25 203 PHE A O 1
ATOM 1689 N N . ASP A 1 204 ? -33.003 1.547 21.953 1.00 65.31 204 ASP A N 1
ATOM 1690 C CA . ASP A 1 204 ? -33.975 0.455 21.932 1.00 65.31 204 ASP A CA 1
ATOM 1691 C C . ASP A 1 204 ? -34.911 0.452 23.163 1.00 65.31 204 ASP A C 1
ATOM 1693 O O . ASP A 1 204 ? -35.944 -0.218 23.126 1.00 65.31 204 ASP A O 1
ATOM 1697 N N . ASN A 1 205 ? -34.591 1.201 24.231 1.00 78.00 205 ASN A N 1
ATOM 1698 C CA . ASN A 1 205 ? -35.348 1.248 25.493 1.00 78.00 205 ASN A CA 1
ATOM 1699 C C . ASN A 1 205 ? -35.662 2.673 25.985 1.00 78.00 205 ASN A C 1
ATOM 1701 O O . ASN A 1 205 ? -35.818 2.875 27.182 1.00 78.00 205 ASN A O 1
ATOM 1705 N N . ILE A 1 206 ? -35.797 3.644 25.077 1.00 83.81 206 ILE A N 1
ATOM 1706 C CA . ILE A 1 206 ? -35.961 5.065 25.436 1.00 83.81 206 ILE A CA 1
ATOM 1707 C C . ILE A 1 206 ? -37.043 5.359 26.501 1.00 83.81 206 ILE A C 1
ATOM 1709 O O . ILE A 1 206 ? -36.763 6.165 27.376 1.00 83.81 206 ILE A O 1
ATOM 1713 N N . PRO A 1 207 ? -38.228 4.711 26.522 1.00 85.25 207 PRO A N 1
ATOM 1714 C CA . PRO A 1 207 ? -39.225 4.950 27.573 1.00 85.25 207 PRO A CA 1
ATOM 1715 C C . PRO A 1 207 ? -38.761 4.607 28.996 1.00 85.25 207 PRO A C 1
ATOM 1717 O O . PRO A 1 207 ? -39.398 5.025 29.949 1.00 85.25 207 PRO A O 1
ATOM 1720 N N . TYR A 1 208 ? -37.681 3.838 29.137 1.00 84.69 208 TYR A N 1
ATOM 1721 C CA . TYR A 1 208 ? -37.107 3.420 30.417 1.00 84.69 208 TYR A CA 1
ATOM 1722 C C . TYR A 1 208 ? -35.845 4.206 30.778 1.00 84.69 208 TYR A C 1
ATOM 1724 O O . TYR A 1 208 ? -35.106 3.778 31.661 1.00 84.69 208 TYR A O 1
ATOM 1732 N N . TRP A 1 209 ? -35.550 5.296 30.062 1.00 88.56 209 TRP A N 1
ATOM 1733 C CA . TRP A 1 209 ? -34.371 6.095 30.364 1.00 88.56 209 TRP A CA 1
ATOM 1734 C C . TRP A 1 209 ? -34.512 6.814 31.697 1.00 88.56 209 TRP A C 1
ATOM 1736 O O . TRP A 1 209 ? -35.527 7.462 31.957 1.00 88.56 209 TRP A O 1
ATOM 1746 N N . THR A 1 210 ? -33.462 6.749 32.508 1.00 87.81 210 THR A N 1
ATOM 1747 C CA . THR A 1 210 ? -33.369 7.552 33.730 1.00 87.81 210 THR A CA 1
ATOM 1748 C C . THR A 1 210 ? -33.078 9.016 33.398 1.00 87.81 210 THR A C 1
ATOM 1750 O O . THR A 1 210 ? -32.616 9.349 32.302 1.00 87.81 210 THR A O 1
ATOM 1753 N N . SER A 1 211 ? -33.284 9.911 34.367 1.00 88.38 211 SER A N 1
ATOM 1754 C CA . SER A 1 211 ? -32.917 11.328 34.227 1.00 88.38 211 SER A CA 1
ATOM 1755 C C . SER A 1 211 ? -31.433 11.520 33.847 1.00 88.38 211 SER A C 1
ATOM 1757 O O . SER A 1 211 ? -31.088 12.396 33.051 1.00 88.38 211 SER A O 1
ATOM 1759 N N . ASP A 1 212 ? -30.540 10.647 34.333 1.00 86.44 212 ASP A N 1
ATOM 1760 C CA . ASP A 1 212 ? -29.118 10.635 33.963 1.00 86.44 212 ASP A CA 1
ATOM 1761 C C . ASP A 1 212 ? -28.889 10.305 32.483 1.00 86.44 212 ASP A C 1
ATOM 1763 O O . ASP A 1 212 ? -28.092 10.963 31.805 1.00 86.44 212 ASP A O 1
ATOM 1767 N N . GLU A 1 213 ? -29.604 9.311 31.959 1.00 84.50 213 GLU A N 1
ATOM 1768 C CA . GLU A 1 213 ? -29.521 8.916 30.552 1.00 84.50 213 GLU A CA 1
ATOM 1769 C C . GLU A 1 213 ? -30.093 10.005 29.634 1.00 84.50 213 GLU A C 1
ATOM 1771 O O . GLU A 1 213 ? -29.516 10.294 28.582 1.00 84.50 213 GLU A O 1
ATOM 1776 N N . VAL A 1 214 ? -31.154 10.693 30.068 1.00 89.69 214 VAL A N 1
ATOM 1777 C CA . VAL A 1 214 ? -31.699 11.876 29.383 1.00 89.69 214 VAL A CA 1
ATOM 1778 C C . VAL A 1 214 ? -30.681 13.025 29.361 1.00 89.69 214 VAL A C 1
ATOM 1780 O O . VAL A 1 214 ? -30.464 13.631 28.310 1.00 89.69 214 VAL A O 1
ATOM 1783 N N . CYS A 1 215 ? -29.981 13.294 30.469 1.00 88.38 215 CYS A N 1
ATOM 1784 C CA . CYS A 1 215 ? -28.908 14.300 30.524 1.00 88.38 215 CYS A CA 1
ATOM 1785 C C . CYS A 1 215 ? -27.750 13.974 29.567 1.00 88.38 215 CYS A C 1
ATOM 1787 O O . CYS A 1 215 ? -27.180 14.855 28.909 1.00 88.38 215 CYS A O 1
ATOM 1789 N N . ALA A 1 216 ? -27.394 12.697 29.476 1.00 84.69 216 ALA A N 1
ATOM 1790 C CA . ALA A 1 216 ? -26.356 12.237 28.573 1.00 84.69 216 ALA A CA 1
ATOM 1791 C C . ALA A 1 216 ? -26.800 12.367 27.101 1.00 84.69 216 ALA A C 1
ATOM 1793 O O . ALA A 1 216 ? -26.017 12.815 26.254 1.00 84.69 216 ALA A O 1
ATOM 1794 N N . TRP A 1 217 ? -28.070 12.082 26.793 1.00 90.06 217 TRP A N 1
ATOM 1795 C CA . TRP A 1 217 ? -28.649 12.335 25.473 1.00 90.06 217 TRP A CA 1
ATOM 1796 C C . TRP A 1 217 ? -28.653 13.828 25.119 1.00 90.06 217 TRP A C 1
ATOM 1798 O O . TRP A 1 217 ? -28.177 14.187 24.038 1.00 90.06 217 TRP A O 1
ATOM 1808 N N . LEU A 1 218 ? -29.074 14.706 26.037 1.00 89.38 218 LEU A N 1
ATOM 1809 C CA . LEU A 1 218 ? -29.008 16.164 25.865 1.00 89.38 218 LEU A CA 1
ATOM 1810 C C . LEU A 1 218 ? -27.588 16.630 25.529 1.00 89.38 218 LEU A C 1
ATOM 1812 O O . LEU A 1 218 ? -27.387 17.444 24.626 1.00 89.38 218 LEU A O 1
ATOM 1816 N N . SER A 1 219 ? -26.588 16.059 26.199 1.00 86.75 219 SER A N 1
ATOM 1817 C CA . SER A 1 219 ? -25.179 16.347 25.921 1.00 86.75 219 SER A CA 1
ATOM 1818 C C . SER A 1 219 ? -24.774 15.940 24.500 1.00 86.75 219 SER A C 1
ATOM 1820 O O . SER A 1 219 ? -24.032 16.663 23.838 1.00 86.75 219 SER A O 1
ATOM 1822 N N . SER A 1 220 ? -25.309 14.830 23.981 1.00 83.69 220 SER A N 1
ATOM 1823 C CA . SER A 1 220 ? -25.004 14.355 22.623 1.00 83.69 220 SER A CA 1
ATOM 1824 C C . SER A 1 220 ? -25.604 15.200 21.499 1.00 83.69 220 SER A C 1
ATOM 1826 O O . SER A 1 220 ? -25.044 15.230 20.404 1.00 83.69 220 SER A O 1
ATOM 1828 N N . ILE A 1 221 ? -26.694 15.921 21.771 1.00 87.88 221 ILE A N 1
ATOM 1829 C CA . ILE A 1 221 ? -27.313 16.866 20.828 1.00 87.88 221 ILE A CA 1
ATOM 1830 C C . ILE A 1 221 ? -26.835 18.313 21.041 1.00 87.88 221 ILE A C 1
ATOM 1832 O O . ILE A 1 221 ? -27.387 19.245 20.455 1.00 87.88 221 ILE A O 1
ATOM 1836 N N . GLY A 1 222 ? -25.793 18.504 21.861 1.00 86.38 222 GLY A N 1
ATOM 1837 C CA . GLY A 1 222 ? -25.177 19.807 22.118 1.00 86.38 222 GLY A CA 1
ATOM 1838 C C . GLY A 1 222 ? -26.011 20.718 23.020 1.00 86.38 222 GLY A C 1
ATOM 1839 O O . GLY A 1 222 ? -25.974 21.932 22.854 1.00 86.38 222 GLY A O 1
ATOM 1840 N N . MET A 1 223 ? -26.791 20.140 23.937 1.00 88.00 223 MET A N 1
ATOM 1841 C CA . MET A 1 223 ? -27.679 20.849 24.867 1.00 88.00 223 MET A CA 1
ATOM 1842 C C . MET A 1 223 ? -27.426 20.450 26.328 1.00 88.00 223 MET A C 1
ATOM 1844 O O . MET A 1 223 ? -28.344 20.413 27.147 1.00 88.00 223 MET A O 1
ATOM 1848 N N . SER A 1 224 ? -26.170 20.149 26.665 1.00 89.44 224 SER A N 1
ATOM 1849 C CA . SER A 1 224 ? -25.746 19.786 28.025 1.00 89.44 224 SER A CA 1
ATOM 1850 C C . SER A 1 224 ? -26.053 20.868 29.067 1.00 89.44 224 SER A C 1
ATOM 1852 O O . SER A 1 224 ? -26.255 20.534 30.233 1.00 89.44 224 SER A O 1
ATOM 1854 N N . GLU A 1 225 ? -26.146 22.142 28.659 1.00 89.38 225 GLU A N 1
ATOM 1855 C CA . GLU A 1 225 ? -26.476 23.276 29.538 1.00 89.38 225 GLU A CA 1
ATOM 1856 C C . GLU A 1 225 ? -27.826 23.101 30.260 1.00 89.38 225 GLU A C 1
ATOM 1858 O O . GLU A 1 225 ? -27.972 23.531 31.401 1.00 89.38 225 GLU A O 1
ATOM 1863 N N . TYR A 1 226 ? -28.781 22.396 29.641 1.00 92.81 226 TYR A N 1
ATOM 1864 C CA . TYR A 1 226 ? -30.108 22.143 30.213 1.00 92.81 226 TYR A CA 1
ATOM 1865 C C . TYR A 1 226 ? -30.195 20.844 31.022 1.00 92.81 226 TYR A C 1
ATOM 1867 O O . TYR A 1 226 ? -31.256 20.527 31.556 1.00 92.81 226 TYR A O 1
ATOM 1875 N N . GLY A 1 227 ? -29.100 20.086 31.152 1.00 89.50 227 GLY A N 1
ATOM 1876 C CA . GLY A 1 227 ? -29.100 18.821 31.893 1.00 89.50 227 GLY A CA 1
ATOM 1877 C C . GLY A 1 227 ? -29.469 18.996 33.370 1.00 89.50 227 GLY A C 1
ATOM 1878 O O . GLY A 1 227 ? -30.222 18.200 33.922 1.00 89.50 227 GLY A O 1
ATOM 1879 N N . SER A 1 228 ? -29.011 20.076 34.010 1.00 89.19 228 SER A N 1
ATOM 1880 C CA . SER A 1 228 ? -29.385 20.377 35.400 1.00 89.19 228 SER A CA 1
ATOM 1881 C C . SER A 1 228 ? -30.875 20.707 35.535 1.00 89.19 228 SER A C 1
ATOM 1883 O O . SER A 1 228 ? -31.508 20.280 36.496 1.00 89.19 228 SER A O 1
ATOM 1885 N N . THR A 1 229 ? -31.453 21.401 34.554 1.00 91.44 229 THR A N 1
ATOM 1886 C CA . THR A 1 229 ? -32.882 21.725 34.499 1.00 91.44 229 THR A CA 1
ATOM 1887 C C . THR A 1 229 ? -33.732 20.471 34.308 1.00 91.44 229 THR A C 1
ATOM 1889 O O . THR A 1 229 ? -34.702 20.278 35.034 1.00 91.44 229 THR A O 1
ATOM 1892 N N . PHE A 1 230 ? -33.343 19.576 33.398 1.00 91.50 230 PHE A N 1
ATOM 1893 C CA . PHE A 1 230 ? -34.046 18.307 33.174 1.00 91.50 230 PHE A CA 1
ATOM 1894 C C . PHE A 1 230 ? -33.968 17.377 34.387 1.00 91.50 230 PHE A C 1
ATOM 1896 O O . PHE A 1 230 ? -34.940 16.698 34.703 1.00 91.50 230 PHE A O 1
ATOM 1903 N N . ARG A 1 231 ? -32.845 17.401 35.114 1.00 91.19 231 ARG A N 1
ATOM 1904 C CA . ARG A 1 231 ? -32.686 16.672 36.377 1.00 91.19 231 ARG A CA 1
ATOM 1905 C C . ARG A 1 231 ? -33.557 17.230 37.497 1.00 91.19 231 ARG A C 1
ATOM 1907 O O . ARG A 1 231 ? -34.165 16.463 38.228 1.00 91.19 231 ARG A O 1
ATOM 1914 N N . LYS A 1 232 ? -33.626 18.558 37.632 1.00 90.88 232 LYS A N 1
ATOM 1915 C CA . LYS A 1 232 ? -34.459 19.224 38.649 1.00 90.88 232 LYS A CA 1
ATOM 1916 C C . LYS A 1 232 ? -35.953 18.970 38.447 1.00 90.88 232 LYS A C 1
ATOM 1918 O O . LYS A 1 232 ? -36.674 18.892 39.430 1.00 90.88 232 LYS A O 1
ATOM 1923 N N . ASN A 1 233 ? -36.388 18.838 37.196 1.00 90.12 233 ASN A N 1
ATOM 1924 C CA . ASN A 1 233 ? -37.777 18.548 36.834 1.00 90.12 233 ASN A CA 1
ATOM 1925 C C . ASN A 1 233 ? -38.066 17.037 36.691 1.00 90.12 233 ASN A C 1
ATOM 1927 O O . ASN A 1 233 ? -39.119 16.684 36.177 1.00 90.12 233 ASN A O 1
ATOM 1931 N N . ASP A 1 234 ? -37.128 16.161 37.084 1.00 89.62 234 ASP A N 1
ATOM 1932 C CA . ASP A 1 234 ? -37.207 14.693 36.959 1.00 89.62 234 ASP A CA 1
ATOM 1933 C C . ASP A 1 234 ? -37.724 14.197 35.593 1.00 89.62 234 ASP A C 1
ATOM 1935 O O . ASP A 1 234 ? -38.566 13.309 35.485 1.00 89.62 234 ASP A O 1
ATOM 1939 N N . ILE A 1 235 ? -37.218 14.789 34.507 1.00 90.62 235 ILE A N 1
ATOM 1940 C CA . ILE A 1 235 ? -37.646 14.415 33.156 1.00 90.62 235 ILE A CA 1
ATOM 1941 C C . ILE A 1 235 ? -36.965 13.104 32.764 1.00 90.62 235 ILE A C 1
ATOM 1943 O O . ILE A 1 235 ? -35.780 13.076 32.415 1.00 90.62 235 ILE A O 1
ATOM 1947 N N . GLN A 1 236 ? -37.738 12.022 32.809 1.00 91.25 236 GLN A N 1
ATOM 1948 C CA . GLN A 1 236 ? -37.328 10.674 32.424 1.00 91.25 236 GLN A CA 1
ATOM 1949 C C . GLN A 1 236 ? -37.668 10.375 30.957 1.00 91.25 236 GLN A C 1
ATOM 1951 O O . GLN A 1 236 ? -38.249 11.188 30.236 1.00 91.25 236 GLN A O 1
ATOM 1956 N N . GLY A 1 237 ? -37.273 9.197 30.476 1.00 88.06 237 GLY A N 1
ATOM 1957 C CA . GLY A 1 237 ? -37.454 8.783 29.086 1.00 88.06 237 GLY A CA 1
ATOM 1958 C C . GLY A 1 237 ? -38.908 8.711 28.611 1.00 88.06 237 GLY A C 1
ATOM 1959 O O . GLY A 1 237 ? -39.194 9.024 27.452 1.00 88.06 237 GLY A O 1
ATOM 1960 N N . SER A 1 238 ? -39.829 8.327 29.496 1.00 88.50 238 SER A N 1
ATOM 1961 C CA . SER A 1 238 ? -41.281 8.378 29.278 1.00 88.50 238 SER A CA 1
ATOM 1962 C C . SER A 1 238 ? -41.767 9.804 29.030 1.00 88.50 238 SER A C 1
ATOM 1964 O O . SER A 1 238 ? -42.520 10.042 28.085 1.00 88.50 238 SER A O 1
ATOM 1966 N N . GLU A 1 239 ? -41.254 10.764 29.792 1.00 90.56 239 GLU A N 1
ATOM 1967 C CA . GLU A 1 239 ? -41.741 12.147 29.782 1.00 90.56 239 GLU A CA 1
ATOM 1968 C C . GLU A 1 239 ? -41.132 12.896 28.599 1.00 90.56 239 GLU A C 1
ATOM 1970 O O . GLU A 1 239 ? -41.825 13.586 27.851 1.00 90.56 239 GLU A O 1
ATOM 1975 N N . LEU A 1 240 ? -39.859 12.619 28.305 1.00 91.75 240 LEU A N 1
ATOM 1976 C CA . LEU A 1 240 ? -39.180 13.075 27.096 1.00 91.75 240 LEU A CA 1
ATOM 1977 C C . LEU A 1 240 ? -39.914 12.641 25.814 1.00 91.75 240 LEU A C 1
ATOM 1979 O O . LEU A 1 240 ? -39.936 13.370 24.820 1.00 91.75 240 LEU A O 1
ATOM 1983 N N . MET A 1 241 ? -40.536 11.457 25.824 1.00 90.19 241 MET A N 1
ATOM 1984 C CA . MET A 1 241 ? -41.310 10.950 24.689 1.00 90.19 241 MET A CA 1
ATOM 1985 C C . MET A 1 241 ? -42.610 11.708 24.453 1.00 90.19 241 MET A C 1
ATOM 1987 O O . MET A 1 241 ? -43.078 11.697 23.316 1.00 90.19 241 MET A O 1
ATOM 1991 N N . HIS A 1 242 ? -43.150 12.401 25.450 1.00 89.81 242 HIS A N 1
ATOM 1992 C CA . HIS A 1 242 ? -44.395 13.165 25.335 1.00 89.81 242 HIS A CA 1
ATOM 1993 C C . HIS A 1 242 ? -44.169 14.676 25.310 1.00 89.81 242 HIS A C 1
ATOM 1995 O O . HIS A 1 242 ? -45.061 15.393 24.886 1.00 89.81 242 HIS A O 1
ATOM 2001 N N . LEU A 1 243 ? -42.956 15.134 25.625 1.00 90.94 243 LEU A N 1
ATOM 2002 C CA . LEU A 1 243 ? -42.611 16.548 25.711 1.00 90.94 243 LEU A CA 1
ATOM 2003 C C . LEU A 1 243 ? -42.997 17.346 24.452 1.00 90.94 243 LEU A C 1
ATOM 2005 O O . LEU A 1 243 ? -42.550 17.044 23.332 1.00 90.94 243 LEU A O 1
ATOM 2009 N N . GLU A 1 244 ? -43.825 18.367 24.640 1.00 90.88 244 GLU A N 1
ATOM 2010 C CA . GLU A 1 244 ? -44.290 19.282 23.604 1.00 90.88 244 GLU A CA 1
ATOM 2011 C C . GLU A 1 244 ? -43.609 20.651 23.699 1.00 90.88 244 GLU A C 1
ATOM 2013 O O . GLU A 1 244 ? -42.778 20.928 24.564 1.00 90.88 244 GLU A O 1
ATOM 2018 N N . ARG A 1 245 ? -43.923 21.537 22.748 1.00 90.69 245 ARG A N 1
ATOM 2019 C CA . ARG A 1 245 ? -43.340 22.882 22.733 1.00 90.69 245 ARG A CA 1
ATOM 2020 C C . ARG A 1 245 ? -43.719 23.683 23.981 1.00 90.69 245 ARG A C 1
ATOM 2022 O O . ARG A 1 245 ? -42.864 24.417 24.464 1.00 90.69 245 ARG A O 1
ATOM 2029 N N . SER A 1 246 ? -44.966 23.584 24.442 1.00 91.50 246 SER A N 1
ATOM 2030 C CA . SER A 1 246 ? -45.449 24.244 25.664 1.00 91.50 246 SER A CA 1
ATOM 2031 C C . SER A 1 246 ? -44.569 23.886 26.855 1.00 91.50 246 SER A C 1
ATOM 2033 O O . SER A 1 246 ? -44.031 24.772 27.511 1.00 91.50 246 SER A O 1
ATOM 2035 N N . ASP A 1 247 ? -44.325 22.593 27.031 1.00 91.31 247 ASP A N 1
ATOM 2036 C CA . ASP A 1 247 ? -43.613 22.045 28.180 1.00 91.31 247 ASP A CA 1
ATOM 2037 C C . ASP A 1 247 ? -42.142 22.478 28.154 1.00 91.31 247 ASP A C 1
ATOM 2039 O O . ASP A 1 247 ? -41.572 22.856 29.171 1.00 91.31 247 ASP A O 1
ATOM 2043 N N . ILE A 1 248 ? -41.523 22.515 26.965 1.00 92.19 248 ILE A N 1
ATOM 2044 C CA . ILE A 1 248 ? -40.147 23.010 26.788 1.00 92.19 248 ILE A CA 1
ATOM 2045 C C . ILE A 1 248 ? -40.008 24.470 27.258 1.00 92.19 248 ILE A C 1
ATOM 2047 O O . ILE A 1 248 ? -38.983 24.831 27.844 1.00 92.19 248 ILE A O 1
ATOM 2051 N N . LEU A 1 249 ? -41.016 25.307 26.994 1.00 91.31 249 LEU A N 1
ATOM 2052 C CA . LEU A 1 249 ? -41.026 26.703 27.439 1.00 91.31 249 LEU A CA 1
ATOM 2053 C C . LEU A 1 249 ? -41.244 26.799 28.955 1.00 91.31 249 LEU A C 1
ATOM 2055 O O . LEU A 1 249 ? -40.567 27.585 29.612 1.00 91.31 249 LEU A O 1
ATOM 2059 N N . GLU A 1 250 ? -42.124 25.969 29.515 1.00 89.38 250 GLU A N 1
ATOM 2060 C CA . GLU A 1 250 ? -42.410 25.918 30.955 1.00 89.38 250 GLU A CA 1
ATOM 2061 C C . GLU A 1 250 ? -41.200 25.452 31.781 1.00 89.38 250 GLU A C 1
ATOM 2063 O O . GLU A 1 250 ? -40.914 25.995 32.845 1.00 89.38 250 GLU A O 1
ATOM 2068 N N . ILE A 1 251 ? -40.396 24.538 31.230 1.00 89.94 251 ILE A N 1
ATOM 2069 C CA . ILE A 1 251 ? -39.120 24.086 31.810 1.00 89.94 251 ILE A CA 1
ATOM 2070 C C . ILE A 1 251 ? -38.056 25.211 31.817 1.00 89.94 251 ILE A C 1
ATOM 2072 O O . ILE A 1 251 ? -37.019 25.094 32.475 1.00 89.94 251 ILE A O 1
ATOM 2076 N N . GLY A 1 252 ? -38.291 26.323 31.110 1.00 87.69 252 GLY A N 1
ATOM 2077 C CA . GLY A 1 252 ? -37.418 27.501 31.086 1.00 87.69 252 GLY A CA 1
ATOM 2078 C C . GLY A 1 252 ? -36.471 27.571 29.884 1.00 87.69 252 GLY A C 1
ATOM 2079 O O . GLY A 1 252 ? -35.487 28.319 29.906 1.00 87.69 252 GLY A O 1
ATOM 2080 N N . ILE A 1 253 ? -36.729 26.807 28.816 1.00 91.06 253 ILE A N 1
ATOM 2081 C CA . ILE A 1 253 ? -35.954 26.877 27.569 1.00 91.06 253 ILE A CA 1
ATOM 2082 C C . ILE A 1 253 ? -36.620 27.871 26.614 1.00 91.06 253 ILE A C 1
ATOM 2084 O O . ILE A 1 253 ? -37.386 27.499 25.733 1.00 91.06 253 ILE A O 1
ATOM 2088 N N . ASN A 1 254 ? -36.267 29.151 26.739 1.00 91.19 254 ASN A N 1
ATOM 2089 C CA . ASN A 1 254 ? -36.946 30.229 25.997 1.00 91.19 254 ASN A CA 1
ATOM 2090 C C . ASN A 1 254 ? -36.247 30.606 24.678 1.00 91.19 254 ASN A C 1
ATOM 2092 O O . ASN A 1 254 ? -36.797 31.321 23.840 1.00 91.19 254 ASN A O 1
ATOM 2096 N N . LYS A 1 255 ? -35.012 30.133 24.461 1.00 92.94 255 LYS A N 1
ATOM 2097 C CA . LYS A 1 255 ? -34.249 30.436 23.243 1.00 92.94 255 LYS A CA 1
ATOM 2098 C C . LYS A 1 255 ? -34.833 29.664 22.054 1.00 92.94 255 LYS A C 1
ATOM 2100 O O . LYS A 1 255 ? -34.665 28.449 21.965 1.00 92.94 255 LYS A O 1
ATOM 2105 N N . ILE A 1 256 ? -35.420 30.371 21.084 1.00 89.62 256 ILE A N 1
ATOM 2106 C CA . ILE A 1 256 ? -36.103 29.793 19.904 1.00 89.62 256 ILE A CA 1
ATOM 2107 C C . ILE A 1 256 ? -35.252 28.732 19.182 1.00 89.62 256 ILE A C 1
ATOM 2109 O O . ILE A 1 256 ? -35.763 27.684 18.786 1.00 89.62 256 ILE A O 1
ATOM 2113 N N . GLY A 1 257 ? -33.946 28.977 19.022 1.00 89.88 257 GLY A N 1
ATOM 2114 C CA . GLY A 1 257 ? -33.031 28.025 18.381 1.00 89.88 257 GLY A CA 1
ATOM 2115 C C . GLY A 1 257 ? -32.879 26.710 19.153 1.00 89.88 257 GLY A C 1
ATOM 2116 O O . GLY A 1 257 ? -32.851 25.641 18.544 1.00 89.88 257 GLY A O 1
ATOM 2117 N N . HIS A 1 258 ? -32.844 26.775 20.485 1.00 90.81 258 HIS A N 1
ATOM 2118 C CA . HIS A 1 258 ? -32.739 25.600 21.351 1.00 90.81 258 HIS A CA 1
ATOM 2119 C C . HIS A 1 258 ? -34.069 24.845 21.395 1.00 90.81 258 HIS A C 1
ATOM 2121 O O . HIS A 1 258 ? -34.069 23.628 21.239 1.00 90.81 258 HIS A O 1
ATOM 2127 N N . VAL A 1 259 ? -35.199 25.562 21.462 1.00 92.94 259 VAL A N 1
ATOM 2128 C CA . VAL A 1 259 ? -36.546 24.970 21.365 1.00 92.94 259 VAL A CA 1
ATOM 2129 C C . VAL A 1 259 ? -36.701 24.180 20.065 1.00 92.94 259 VAL A C 1
ATOM 2131 O O . VAL A 1 259 ? -37.087 23.015 20.092 1.00 92.94 259 VAL A O 1
ATOM 2134 N N . LYS A 1 260 ? -36.345 24.773 18.916 1.00 92.19 260 LYS A N 1
ATOM 2135 C CA . LYS A 1 260 ? -36.427 24.088 17.614 1.00 92.19 260 LYS A CA 1
ATOM 2136 C C . LYS A 1 260 ? -35.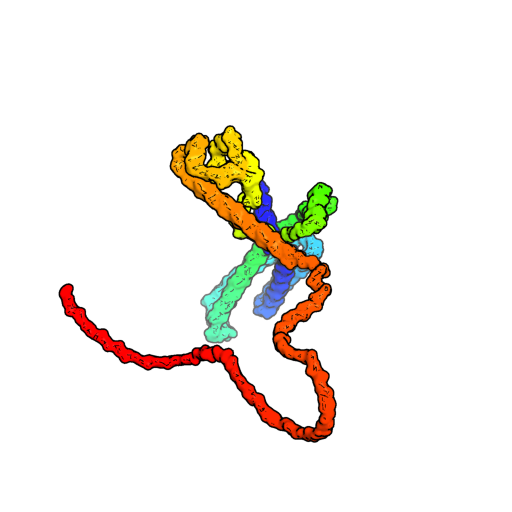509 22.868 17.538 1.00 92.19 260 LYS A C 1
ATOM 2138 O O . LYS A 1 260 ? -35.921 21.829 17.026 1.00 92.19 260 LYS A O 1
ATOM 2143 N N . ARG A 1 261 ? -34.277 22.982 18.045 1.00 90.56 261 ARG A N 1
ATOM 2144 C CA . ARG A 1 261 ? -33.308 21.876 18.059 1.00 90.56 261 ARG A CA 1
ATOM 2145 C C . ARG A 1 261 ? -33.791 20.720 18.934 1.00 90.56 261 ARG A C 1
ATOM 2147 O O . ARG A 1 261 ? -33.764 19.581 18.477 1.00 90.56 261 ARG A O 1
ATOM 2154 N N . LEU A 1 262 ? -34.283 21.012 20.137 1.00 93.69 262 LEU A N 1
ATOM 2155 C CA . LEU A 1 262 ? -34.834 20.021 21.059 1.00 93.69 262 LEU A CA 1
ATOM 2156 C C . LEU A 1 262 ? -36.079 19.346 20.480 1.00 93.69 262 LEU A C 1
ATOM 2158 O O . LEU A 1 262 ? -36.143 18.122 20.443 1.00 93.69 262 LEU A O 1
ATOM 2162 N N . GLN A 1 263 ? -37.015 20.126 19.938 1.00 93.25 263 GLN A N 1
ATOM 2163 C CA . GLN A 1 263 ? -38.224 19.602 19.304 1.00 93.25 263 GLN A CA 1
ATOM 2164 C C . GLN A 1 263 ? -37.883 18.654 18.141 1.00 93.25 263 GLN A C 1
ATOM 2166 O O . GLN A 1 263 ? -38.425 17.553 18.054 1.00 93.25 263 GLN A O 1
ATOM 2171 N N . SER A 1 264 ? -36.944 19.046 17.274 1.00 91.19 264 SER A N 1
ATOM 2172 C CA . SER A 1 264 ? -36.483 18.196 16.171 1.00 91.19 264 SER A CA 1
ATOM 2173 C C . SER A 1 264 ? -35.811 16.915 16.671 1.00 91.19 264 SER A C 1
ATOM 2175 O O . SER A 1 264 ? -36.076 15.837 16.141 1.00 91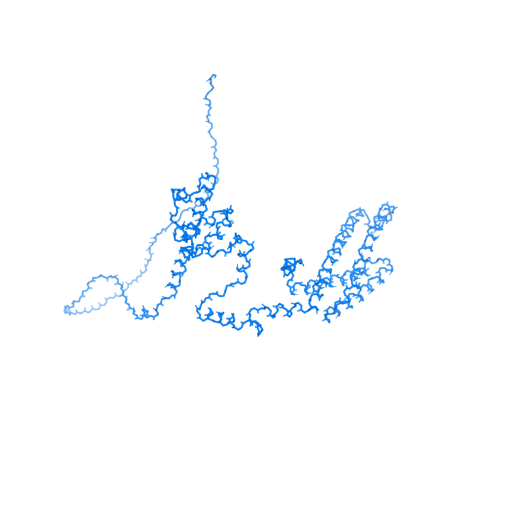.19 264 SER A O 1
ATOM 2177 N N . ALA A 1 265 ? -34.965 17.014 17.698 1.00 90.25 265 ALA A N 1
ATOM 2178 C CA . ALA A 1 265 ? -34.261 15.867 18.261 1.00 90.25 265 ALA A CA 1
ATOM 2179 C C . ALA A 1 265 ? -35.224 14.867 18.925 1.00 90.25 265 ALA A C 1
ATOM 2181 O O . ALA A 1 265 ? -35.060 13.660 18.762 1.00 90.25 265 ALA A O 1
ATOM 2182 N N . ILE A 1 266 ? -36.262 15.348 19.619 1.00 92.25 266 ILE A N 1
ATOM 2183 C CA . ILE A 1 266 ? -37.308 14.500 20.213 1.00 92.25 266 ILE A CA 1
ATOM 2184 C C . ILE A 1 266 ? -38.119 13.791 19.121 1.00 92.25 266 ILE A C 1
ATOM 2186 O O . ILE A 1 266 ? -38.398 12.598 19.235 1.00 92.25 266 ILE A O 1
ATOM 2190 N N . LEU A 1 267 ? -38.471 14.482 18.031 1.00 91.38 267 LEU A N 1
ATOM 2191 C CA . LEU A 1 267 ? -39.176 13.864 16.900 1.00 91.38 267 LEU A CA 1
ATOM 2192 C C . LEU A 1 267 ? -38.357 12.737 16.260 1.00 91.38 267 LEU A C 1
ATOM 2194 O O . LEU A 1 267 ? -38.888 11.658 15.982 1.00 91.38 267 LEU A O 1
ATOM 2198 N N . GLU A 1 268 ? -37.058 12.957 16.066 1.00 88.56 268 GLU A N 1
ATOM 2199 C CA . GLU A 1 268 ? -36.147 11.926 15.571 1.00 88.56 268 GLU A CA 1
ATOM 2200 C C . GLU A 1 268 ? -36.045 10.745 16.550 1.00 88.56 268 GLU A C 1
ATOM 2202 O O . GLU A 1 268 ? -36.119 9.582 16.139 1.00 88.56 268 GLU A O 1
ATOM 2207 N N . LEU A 1 269 ? -35.961 11.035 17.850 1.00 88.81 269 LEU A N 1
ATOM 2208 C CA . LEU A 1 269 ? -35.903 10.041 18.919 1.00 88.81 269 LEU A CA 1
ATOM 2209 C C . LEU A 1 269 ? -37.164 9.156 18.949 1.00 88.81 269 LEU A C 1
ATOM 2211 O O . LEU A 1 269 ? -37.062 7.926 19.009 1.00 88.81 269 LEU A O 1
ATOM 2215 N N . ARG A 1 270 ? -38.353 9.756 18.806 1.00 89.25 270 ARG A N 1
ATOM 2216 C CA . ARG A 1 270 ? -39.640 9.046 18.667 1.00 89.25 270 ARG A CA 1
ATOM 2217 C C . ARG A 1 270 ? -39.651 8.146 17.432 1.00 89.25 270 ARG A C 1
ATOM 2219 O O . ARG A 1 270 ? -40.024 6.973 17.517 1.00 89.25 270 ARG A O 1
ATOM 2226 N N . ALA A 1 271 ? -39.207 8.659 16.283 1.00 87.31 271 ALA A N 1
ATOM 2227 C CA . ALA A 1 271 ? -39.135 7.882 15.047 1.00 87.31 271 ALA A CA 1
ATOM 2228 C C . ALA A 1 271 ? -38.177 6.686 15.179 1.00 87.31 271 ALA A C 1
ATOM 2230 O O . ALA A 1 271 ? -38.475 5.590 14.690 1.00 87.31 271 ALA A O 1
ATOM 2231 N N . HIS A 1 272 ? -37.052 6.865 15.876 1.00 85.00 272 HIS A N 1
ATOM 2232 C CA . HIS A 1 272 ? -36.119 5.786 16.182 1.00 85.00 272 HIS A CA 1
ATOM 2233 C C . HIS A 1 272 ? -36.766 4.715 17.069 1.00 85.00 272 HIS A C 1
ATOM 2235 O O . HIS A 1 272 ? -36.741 3.533 16.715 1.00 85.00 272 HIS A O 1
ATOM 2241 N N . ASN A 1 273 ? -37.429 5.121 18.158 1.00 86.25 273 ASN A N 1
ATOM 2242 C CA . ASN A 1 273 ? -38.138 4.205 19.052 1.00 86.25 273 ASN A CA 1
ATOM 2243 C C . ASN A 1 273 ? -39.190 3.369 18.304 1.00 86.25 273 ASN A C 1
ATOM 2245 O O . ASN A 1 273 ? -39.254 2.147 18.446 1.00 86.25 273 ASN A O 1
ATOM 2249 N N . GLN A 1 274 ? -39.980 4.005 17.435 1.00 86.25 274 GLN A N 1
ATOM 2250 C CA . GLN A 1 274 ? -40.988 3.314 16.631 1.00 86.25 274 GLN A CA 1
ATOM 2251 C C . GLN A 1 274 ? -40.369 2.292 15.670 1.00 86.25 274 GLN A C 1
ATOM 2253 O O . GLN A 1 274 ? -40.893 1.184 15.520 1.00 86.25 274 GLN A O 1
ATOM 2258 N N . ARG A 1 275 ? -39.247 2.629 15.021 1.00 83.00 275 ARG A N 1
ATOM 2259 C CA . ARG A 1 275 ? -38.515 1.698 14.145 1.00 83.00 275 ARG A CA 1
ATOM 2260 C C . ARG A 1 275 ? -37.984 0.501 14.933 1.00 83.00 275 ARG A C 1
ATOM 2262 O O . ARG A 1 275 ? -38.164 -0.630 14.477 1.00 83.00 275 ARG A O 1
ATOM 2269 N N . ALA A 1 276 ? -37.420 0.731 16.119 1.00 79.69 276 ALA A N 1
ATOM 2270 C CA . ALA A 1 276 ? -36.950 -0.325 17.014 1.00 79.69 276 ALA A CA 1
ATOM 2271 C C . ALA A 1 276 ? -38.101 -1.256 17.441 1.00 79.69 276 ALA A C 1
ATOM 2273 O O . ALA A 1 276 ? -38.020 -2.472 17.244 1.00 79.69 276 ALA A O 1
ATOM 2274 N N . ARG A 1 277 ? -39.236 -0.702 17.896 1.00 80.75 277 ARG A N 1
ATOM 2275 C CA . ARG A 1 277 ? -40.435 -1.483 18.263 1.00 80.75 277 ARG A CA 1
ATOM 2276 C C . ARG A 1 277 ? -40.993 -2.289 17.087 1.00 80.75 277 ARG A C 1
ATOM 2278 O O . ARG A 1 277 ? -41.337 -3.461 17.243 1.00 80.75 277 ARG A O 1
ATOM 2285 N N . ARG A 1 278 ? -41.029 -1.714 15.878 1.00 82.19 278 ARG A N 1
ATOM 2286 C CA . ARG A 1 278 ? -41.451 -2.420 14.650 1.00 82.19 278 ARG A CA 1
ATOM 2287 C C . ARG A 1 278 ? -40.493 -3.555 14.281 1.00 82.19 278 ARG A C 1
ATOM 2289 O O . ARG A 1 278 ? -40.947 -4.624 13.868 1.00 82.19 278 ARG A O 1
ATOM 2296 N N . ALA A 1 279 ? -39.185 -3.357 14.433 1.00 77.75 279 ALA A N 1
ATOM 2297 C CA . ALA A 1 279 ? -38.187 -4.398 14.200 1.00 77.75 279 ALA A CA 1
ATOM 2298 C C . ALA A 1 279 ? -38.325 -5.554 15.208 1.00 77.75 279 ALA A C 1
ATOM 2300 O O . ALA A 1 279 ? -38.305 -6.722 14.810 1.00 77.75 279 ALA A O 1
ATOM 2301 N N . GLN A 1 280 ? -38.559 -5.242 16.485 1.00 78.25 280 GLN A N 1
ATOM 2302 C CA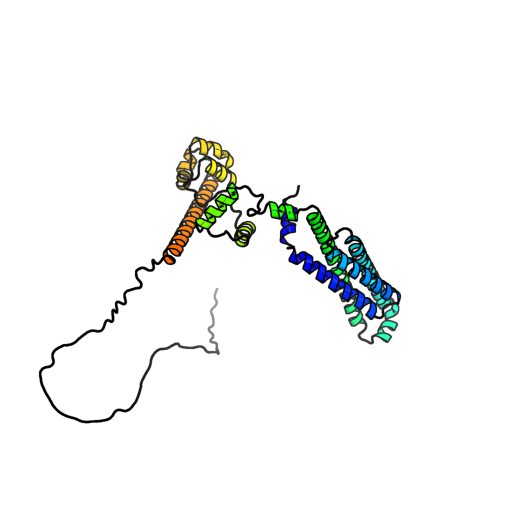 . GLN A 1 280 ? -38.838 -6.233 17.528 1.00 78.25 280 GLN A CA 1
ATOM 2303 C C . GLN A 1 280 ? -40.133 -7.010 17.245 1.00 78.25 280 GLN A C 1
ATOM 2305 O O . GLN A 1 280 ? -40.131 -8.240 17.302 1.00 78.25 280 GLN A O 1
ATOM 2310 N N . ALA A 1 281 ? -41.212 -6.333 16.837 1.00 79.44 281 ALA A N 1
ATOM 2311 C CA . ALA A 1 281 ? -42.465 -6.981 16.446 1.00 79.44 281 ALA A CA 1
ATOM 2312 C C . ALA A 1 281 ? -42.285 -7.914 15.235 1.00 79.44 281 ALA A C 1
ATOM 2314 O O . ALA A 1 281 ? -42.798 -9.033 15.225 1.00 79.44 281 ALA A O 1
ATOM 2315 N N . ARG A 1 282 ? -41.500 -7.503 14.229 1.00 79.88 282 ARG A N 1
ATOM 2316 C CA . ARG A 1 282 ? -41.136 -8.356 13.083 1.00 79.88 282 ARG A CA 1
ATOM 2317 C C . ARG A 1 282 ? -40.340 -9.586 13.515 1.00 79.88 282 ARG A C 1
ATOM 2319 O O . ARG A 1 282 ? -40.615 -10.677 13.023 1.00 79.88 282 ARG A O 1
ATOM 2326 N N . LYS A 1 283 ? -39.386 -9.431 14.437 1.00 75.56 283 LYS A N 1
ATOM 2327 C CA . LYS A 1 283 ? -38.613 -10.550 14.993 1.00 75.56 283 LYS A CA 1
ATOM 2328 C C . LYS A 1 283 ? -39.517 -11.513 15.765 1.00 75.56 283 LYS A C 1
ATOM 2330 O O . LYS A 1 283 ? -39.455 -12.707 15.505 1.00 75.56 283 LYS A O 1
ATOM 2335 N N . LYS A 1 284 ? -40.416 -11.002 16.616 1.00 72.88 284 LYS A N 1
ATOM 2336 C CA . LYS A 1 284 ? -41.413 -11.806 17.342 1.00 72.88 284 LYS A CA 1
ATOM 2337 C C . LYS A 1 284 ? -42.327 -12.578 16.384 1.00 72.88 284 LYS A C 1
ATOM 2339 O O . LYS A 1 284 ? -42.549 -13.761 16.597 1.00 72.88 284 LYS A O 1
ATOM 2344 N N . ARG A 1 285 ? -42.784 -11.954 15.288 1.00 73.25 285 ARG A N 1
ATOM 2345 C CA . ARG A 1 285 ? -43.577 -12.629 14.238 1.00 73.25 285 ARG A CA 1
ATOM 2346 C C . ARG A 1 285 ? -42.795 -13.707 13.485 1.00 73.25 285 ARG A C 1
ATOM 2348 O O . ARG A 1 285 ? -43.383 -14.723 13.146 1.00 73.25 285 ARG A O 1
ATOM 2355 N N . ARG A 1 286 ? -41.500 -13.503 13.210 1.00 72.25 286 ARG A N 1
ATOM 2356 C CA . ARG A 1 286 ? -40.642 -14.531 12.589 1.00 72.25 286 ARG A CA 1
ATOM 2357 C C . ARG A 1 286 ? -40.456 -15.729 13.521 1.00 72.25 286 ARG A C 1
ATOM 2359 O O . ARG A 1 286 ? -40.769 -16.837 13.125 1.00 72.25 286 ARG A O 1
ATOM 2366 N N . VAL A 1 287 ? -40.090 -15.477 14.778 1.00 66.00 287 VAL A N 1
ATOM 2367 C CA . VAL A 1 287 ? -39.923 -16.526 15.799 1.00 66.00 287 VAL A CA 1
ATOM 2368 C C . VAL A 1 287 ? -41.229 -17.296 16.042 1.00 66.00 287 VAL A C 1
ATOM 2370 O O . VAL A 1 287 ? -41.210 -18.515 16.134 1.00 66.00 287 VAL A O 1
ATOM 2373 N N . ALA A 1 288 ? -42.377 -16.612 16.071 1.00 66.25 288 ALA A N 1
ATOM 2374 C CA . ALA A 1 288 ? -43.685 -17.260 16.196 1.00 66.25 288 ALA A CA 1
ATOM 2375 C C . ALA A 1 288 ? -44.104 -18.057 14.945 1.00 66.25 288 ALA A C 1
ATOM 2377 O O . ALA A 1 288 ? -44.900 -18.980 15.057 1.00 66.25 288 ALA A O 1
ATOM 2378 N N . LYS A 1 289 ? -43.592 -17.712 13.755 1.00 62.19 289 LYS A N 1
ATOM 2379 C CA . LYS A 1 289 ? -43.825 -18.480 12.522 1.00 62.19 289 LYS A CA 1
ATOM 2380 C C . LYS A 1 289 ? -42.984 -19.760 12.484 1.00 62.19 289 LYS A C 1
ATOM 2382 O O . LYS A 1 289 ? -43.440 -20.753 11.928 1.00 62.19 289 LYS A O 1
ATOM 2387 N N . ASP A 1 290 ? -41.796 -19.726 13.083 1.00 56.25 290 ASP A N 1
ATOM 2388 C CA . ASP A 1 290 ? -40.896 -20.878 13.181 1.00 56.25 290 ASP A CA 1
ATOM 2389 C C . ASP A 1 290 ? -41.329 -21.853 14.297 1.00 56.25 290 ASP A C 1
ATOM 2391 O O . ASP A 1 290 ? -41.100 -23.054 14.190 1.00 56.25 290 ASP A O 1
ATOM 2395 N N . TYR A 1 291 ? -42.032 -21.370 15.329 1.00 45.00 291 TYR A N 1
ATOM 2396 C CA . TYR A 1 291 ? -42.683 -22.207 16.344 1.00 45.00 291 TYR A CA 1
ATOM 2397 C C . TYR A 1 291 ? -44.118 -22.564 15.922 1.00 45.00 291 TYR A C 1
ATOM 2399 O O . TYR A 1 291 ? -45.099 -22.053 16.463 1.00 45.00 291 TYR A O 1
ATOM 2407 N N . LYS A 1 292 ? -44.253 -23.448 14.929 1.00 45.78 292 LYS A N 1
ATOM 2408 C CA . LYS A 1 292 ? -45.488 -24.219 14.742 1.00 45.78 292 LYS A CA 1
ATOM 2409 C C . LYS A 1 292 ? -45.397 -25.415 15.699 1.00 45.78 292 LYS A C 1
ATOM 2411 O O . LYS A 1 292 ? -44.534 -26.258 15.467 1.00 45.78 292 LYS A O 1
ATOM 2416 N N . PRO A 1 293 ? -46.208 -25.515 16.771 1.00 44.31 293 PRO A N 1
ATOM 2417 C CA . PRO A 1 293 ? -46.213 -26.723 17.581 1.00 44.31 293 PRO A CA 1
ATOM 2418 C C . PRO A 1 293 ? -46.639 -27.884 16.681 1.00 44.31 293 PRO A C 1
ATOM 2420 O O . PRO A 1 293 ? -47.685 -27.841 16.030 1.00 44.31 293 PRO A O 1
ATOM 2423 N N . GLU A 1 294 ? -45.799 -28.908 16.624 1.00 43.94 294 GLU A N 1
ATOM 2424 C CA . GLU A 1 294 ? -45.948 -30.120 15.815 1.00 43.94 294 GLU A CA 1
ATOM 2425 C C . GLU A 1 294 ? -47.060 -31.051 16.352 1.00 43.94 294 GLU A C 1
ATOM 2427 O O . GLU A 1 294 ? -46.989 -32.265 16.241 1.00 43.94 294 GLU A O 1
ATOM 2432 N N . ALA A 1 295 ? -48.113 -30.481 16.946 1.00 46.94 295 ALA A N 1
ATOM 2433 C CA . ALA A 1 295 ? -49.233 -31.194 17.559 1.00 46.94 295 ALA A CA 1
ATOM 2434 C C . ALA A 1 295 ? -50.577 -30.933 16.848 1.00 46.94 295 ALA A C 1
ATOM 2436 O O . ALA A 1 295 ? -51.639 -31.113 17.433 1.00 46.94 295 ALA A O 1
ATOM 2437 N N . ALA A 1 296 ? -50.553 -30.506 15.581 1.00 47.59 296 ALA A N 1
ATOM 2438 C CA . ALA A 1 296 ? -51.758 -30.418 14.744 1.00 47.59 296 ALA A CA 1
ATOM 2439 C C . ALA A 1 296 ? -51.488 -30.749 13.261 1.00 47.59 296 ALA A C 1
ATOM 2441 O O . ALA A 1 296 ? -52.102 -30.181 12.360 1.00 47.59 296 ALA A O 1
ATOM 2442 N N . ALA A 1 297 ? -50.543 -31.655 12.998 1.00 42.09 297 ALA A N 1
ATOM 2443 C CA . ALA A 1 297 ? -50.324 -32.265 11.683 1.00 42.09 297 ALA A CA 1
ATOM 2444 C C . ALA A 1 297 ? -50.441 -33.796 11.780 1.00 42.09 297 ALA A C 1
ATOM 2446 O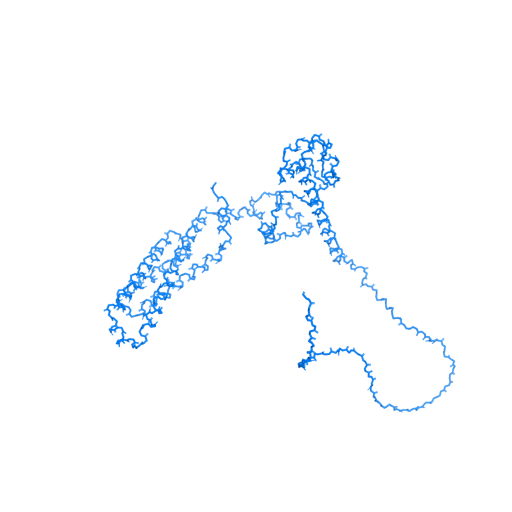 O . ALA A 1 297 ? -49.599 -34.540 11.298 1.00 42.09 297 ALA A O 1
ATOM 2447 N N . GLY A 1 298 ? -51.498 -34.254 12.446 1.00 42.28 298 GLY A N 1
ATOM 2448 C CA . GLY A 1 298 ? -51.949 -35.640 12.464 1.00 42.28 298 GLY A CA 1
ATOM 2449 C C . GLY A 1 298 ? -53.468 -35.616 12.408 1.00 42.28 298 GLY A C 1
ATOM 2450 O O . GLY A 1 298 ? -54.130 -35.595 13.436 1.00 42.28 298 GLY A O 1
ATOM 2451 N N . GLY A 1 299 ? -54.008 -35.474 11.203 1.00 35.91 299 GLY A N 1
ATOM 2452 C CA . GLY A 1 299 ? -55.436 -35.279 10.988 1.00 35.91 299 GLY A CA 1
ATOM 2453 C C . GLY A 1 299 ? -55.708 -34.874 9.553 1.00 35.91 299 GLY A C 1
ATOM 2454 O O . GLY A 1 299 ? -55.983 -33.712 9.267 1.00 35.91 299 GLY A O 1
ATOM 2455 N N . SER A 1 300 ? -55.582 -35.846 8.652 1.00 41.19 300 SER A N 1
ATOM 2456 C CA . SER A 1 300 ? -56.203 -35.790 7.334 1.00 41.19 300 SER A CA 1
ATOM 2457 C C . SER A 1 300 ? -57.704 -35.564 7.534 1.00 41.19 300 SER A C 1
ATOM 2459 O O . SER A 1 300 ? -58.426 -36.475 7.928 1.00 41.19 300 SER A O 1
ATOM 2461 N N . ALA A 1 301 ? -58.161 -34.332 7.335 1.00 36.88 301 ALA A N 1
ATOM 2462 C CA . ALA A 1 301 ? -59.567 -34.016 7.145 1.00 36.88 301 ALA A CA 1
ATOM 2463 C C . ALA A 1 301 ? -59.703 -33.503 5.715 1.00 36.88 301 ALA A C 1
ATOM 2465 O O . ALA A 1 301 ? -59.645 -32.304 5.437 1.00 36.88 301 ALA A O 1
ATOM 2466 N N . ASP A 1 302 ? -59.805 -34.476 4.815 1.00 41.75 302 ASP A N 1
ATOM 2467 C CA . ASP A 1 302 ? -60.292 -34.321 3.457 1.00 41.75 302 ASP A CA 1
ATOM 2468 C C . ASP A 1 302 ? -61.613 -33.530 3.490 1.00 41.75 302 ASP A C 1
ATOM 2470 O O . ASP A 1 302 ? -62.638 -33.997 3.985 1.00 41.75 302 ASP A O 1
ATOM 2474 N N . LYS A 1 303 ? -61.572 -32.280 3.024 1.00 38.88 303 LYS A N 1
ATOM 2475 C CA . LYS A 1 303 ? -62.766 -31.512 2.660 1.00 38.88 303 LYS A CA 1
ATOM 2476 C C . LYS A 1 303 ? -62.754 -31.295 1.157 1.00 38.88 303 LYS A C 1
ATOM 2478 O O . LYS A 1 303 ? -62.654 -30.172 0.665 1.00 38.88 303 LYS A O 1
ATOM 2483 N N . ARG A 1 304 ? -62.898 -32.402 0.431 1.00 30.80 304 ARG A N 1
ATOM 2484 C CA . ARG A 1 304 ? -63.474 -32.420 -0.908 1.00 30.80 304 ARG A CA 1
ATOM 2485 C C . ARG A 1 304 ? -64.912 -31.892 -0.842 1.00 30.80 304 ARG A C 1
ATOM 2487 O O . ARG A 1 304 ? -65.799 -32.526 -0.279 1.00 30.80 304 ARG A O 1
ATOM 2494 N N . LYS A 1 305 ? -65.135 -30.704 -1.402 1.00 35.69 305 LYS A N 1
ATOM 2495 C CA . LYS A 1 305 ? -66.458 -30.270 -1.863 1.00 35.69 305 LYS A CA 1
ATOM 2496 C C . LYS A 1 305 ? -66.693 -30.885 -3.242 1.00 35.69 305 LYS A C 1
ATOM 2498 O O . LYS A 1 305 ? -65.935 -30.561 -4.142 1.00 35.69 305 LYS A O 1
ATOM 2503 N N . GLU A 1 306 ? -67.711 -31.732 -3.358 1.00 28.67 306 GLU A N 1
ATOM 2504 C CA . GLU A 1 306 ? -68.605 -31.915 -4.524 1.00 28.67 306 GLU A CA 1
ATOM 2505 C C . GLU A 1 306 ? -69.696 -32.898 -4.038 1.00 28.67 306 GLU A C 1
ATOM 2507 O O . GLU A 1 306 ? -69.409 -34.056 -3.756 1.00 28.67 306 GLU A O 1
ATOM 2512 N N . SER A 1 307 ? -70.784 -32.409 -3.447 1.00 29.50 307 SER A N 1
ATOM 2513 C CA . SER A 1 307 ? -72.109 -32.237 -4.064 1.00 29.50 307 SER A CA 1
ATOM 2514 C C . SER A 1 307 ? -72.707 -33.486 -4.743 1.00 29.50 307 SER A C 1
ATOM 2516 O O . SER A 1 307 ? -72.306 -33.854 -5.841 1.00 29.50 307 SER A O 1
ATOM 2518 N N . SER A 1 308 ? -73.776 -33.970 -4.097 1.00 33.53 308 SER A N 1
ATOM 2519 C CA . SER A 1 308 ? -75.006 -34.570 -4.646 1.00 33.53 308 SER A CA 1
ATOM 2520 C C . SER A 1 308 ? -75.085 -36.056 -5.021 1.00 33.53 308 SER A C 1
ATOM 2522 O O . SER A 1 308 ? -74.321 -36.550 -5.840 1.00 33.53 308 SER A O 1
ATOM 2524 N N . ALA A 1 309 ? -76.173 -36.649 -4.491 1.00 33.25 309 ALA A N 1
ATOM 2525 C CA . ALA A 1 309 ? -76.905 -37.858 -4.900 1.00 33.25 309 ALA A CA 1
ATOM 2526 C C . ALA A 1 309 ? -76.175 -39.200 -4.701 1.00 33.25 309 ALA A C 1
ATOM 2528 O O . ALA A 1 309 ? -74.992 -39.326 -4.964 1.00 33.25 309 ALA A O 1
ATOM 2529 N N . GLU A 1 310 ? -76.765 -40.307 -4.267 1.00 35.09 310 GLU A N 1
ATOM 2530 C CA . GLU A 1 310 ? -78.046 -40.698 -3.677 1.00 35.09 310 GLU A CA 1
ATOM 2531 C C . GLU A 1 310 ? -77.808 -42.167 -3.267 1.00 35.09 310 GLU A C 1
ATOM 2533 O O . GLU A 1 310 ? -77.054 -42.885 -3.929 1.00 35.09 310 GLU A O 1
ATOM 2538 N N . ARG A 1 311 ? -78.412 -42.638 -2.175 1.00 28.05 311 ARG A N 1
ATOM 2539 C CA . ARG A 1 311 ? -78.471 -44.069 -1.850 1.00 28.05 311 ARG A CA 1
ATOM 2540 C C . ARG A 1 311 ? -79.936 -44.469 -1.818 1.00 28.05 311 ARG A C 1
ATOM 2542 O O . ARG A 1 311 ? -80.572 -44.184 -0.818 1.00 28.05 311 ARG A O 1
ATOM 2549 N N . TYR A 1 312 ? -80.395 -45.147 -2.867 1.00 33.28 312 TYR A N 1
ATOM 2550 C CA . TYR A 1 312 ? -81.272 -46.326 -2.832 1.00 33.28 312 TYR A CA 1
ATOM 2551 C C . TYR A 1 312 ? -81.201 -47.023 -4.203 1.00 33.28 312 TYR A C 1
ATOM 2553 O O . TYR A 1 312 ? -81.392 -46.354 -5.216 1.00 33.28 312 TYR A O 1
ATOM 2561 N N . PRO A 1 313 ? -80.929 -48.337 -4.276 1.00 40.44 313 PRO A N 1
ATOM 2562 C CA . PRO A 1 313 ? -81.321 -49.155 -5.411 1.00 40.44 313 PRO A CA 1
ATOM 2563 C C . PRO A 1 313 ? -82.626 -49.888 -5.073 1.00 40.44 313 PRO A C 1
ATOM 2565 O O . PRO A 1 313 ? -82.690 -50.605 -4.073 1.00 40.44 313 PRO A O 1
ATOM 2568 N N . ASP A 1 314 ? -83.637 -49.719 -5.920 1.00 36.22 314 ASP A N 1
ATOM 2569 C CA . ASP A 1 314 ? -84.755 -50.658 -6.028 1.00 36.22 314 ASP A CA 1
ATOM 2570 C C . ASP A 1 314 ? -84.421 -51.735 -7.077 1.00 36.22 314 ASP A C 1
ATOM 2572 O O . ASP A 1 314 ? -83.586 -51.529 -7.962 1.00 36.22 314 ASP A O 1
ATOM 2576 N N . GLY A 1 315 ? -84.997 -52.922 -6.893 1.00 32.53 315 GLY A N 1
ATOM 2577 C CA . GLY A 1 315 ? -84.512 -54.206 -7.406 1.00 32.53 315 GLY A CA 1
ATOM 2578 C C . GLY A 1 315 ? -84.432 -54.431 -8.929 1.00 32.53 315 GLY A C 1
ATOM 2579 O O . GLY A 1 315 ? -85.225 -53.899 -9.690 1.00 32.53 315 GLY A O 1
ATOM 2580 N N . GLN A 1 316 ? -83.489 -55.332 -9.282 1.00 27.98 316 GLN A N 1
ATOM 2581 C CA . GLN A 1 316 ? -83.494 -56.404 -10.316 1.00 27.98 316 GLN A CA 1
ATOM 2582 C C . GLN A 1 316 ? -83.961 -56.128 -11.776 1.00 27.98 316 GLN A C 1
ATOM 2584 O O . GLN A 1 316 ? -84.852 -55.334 -12.022 1.00 27.98 316 GLN A O 1
ATOM 2589 N N . PRO A 1 317 ? -83.588 -56.991 -12.750 1.00 43.53 317 PRO A N 1
ATOM 2590 C CA . PRO A 1 317 ? -82.260 -57.483 -13.131 1.00 43.53 317 PRO A CA 1
ATOM 2591 C C . PRO A 1 317 ? -82.028 -57.355 -14.667 1.00 43.53 317 PRO A C 1
ATOM 2593 O O . PRO A 1 317 ? -82.901 -56.911 -15.406 1.00 43.53 317 PRO A O 1
ATOM 2596 N N . SER A 1 318 ? -80.906 -57.917 -15.145 1.00 27.58 318 SER A N 1
ATOM 2597 C CA . SER A 1 318 ? -80.706 -58.541 -16.481 1.00 27.58 318 SER A CA 1
ATOM 2598 C C . SER A 1 318 ? -79.803 -57.820 -17.496 1.00 27.58 318 SER A C 1
ATOM 2600 O O . SER A 1 318 ? -80.115 -56.764 -18.027 1.00 27.58 318 SER A O 1
ATOM 2602 N N . THR A 1 319 ? -78.731 -58.550 -17.829 1.00 28.02 319 THR A N 1
ATOM 2603 C CA . THR A 1 319 ? -78.219 -58.850 -19.182 1.00 28.02 319 THR A CA 1
ATOM 2604 C C . THR A 1 319 ? -77.549 -57.759 -20.027 1.00 28.02 319 THR A C 1
ATOM 2606 O O . THR A 1 319 ? -78.192 -56.969 -20.701 1.00 28.02 319 THR A O 1
ATOM 2609 N N . SER A 1 320 ? -76.223 -57.932 -20.116 1.00 27.41 320 SER A N 1
ATOM 2610 C CA . SER A 1 320 ? -75.418 -58.109 -21.340 1.00 27.41 320 SER A CA 1
ATOM 2611 C C . SER A 1 320 ? -75.231 -56.968 -22.342 1.00 27.41 320 SER A C 1
ATOM 2613 O O . SER A 1 320 ? -76.181 -56.341 -22.789 1.00 27.41 320 SER A O 1
ATOM 2615 N N . SER A 1 321 ? -73.991 -56.942 -22.857 1.00 28.86 321 SER A N 1
ATOM 2616 C CA . SER A 1 321 ? -73.529 -56.347 -24.125 1.00 28.86 321 SER A CA 1
ATOM 2617 C C . SER A 1 321 ? -73.450 -54.814 -24.129 1.00 28.86 321 SER A C 1
ATOM 2619 O O . SER A 1 321 ? -74.259 -54.143 -23.516 1.00 28.86 321 SER A O 1
ATOM 2621 N N . SER A 1 322 ? -72.490 -54.145 -24.755 1.00 27.55 322 SER A N 1
ATOM 2622 C CA . SER A 1 322 ? -71.342 -54.528 -25.575 1.00 27.55 322 SER A CA 1
ATOM 2623 C C . SER A 1 322 ? -70.518 -53.256 -25.808 1.00 27.55 322 SER A C 1
ATOM 2625 O O . SER A 1 322 ? -71.080 -52.174 -25.910 1.00 27.55 322 SER A O 1
ATOM 2627 N N . ALA A 1 323 ? -69.202 -53.434 -25.898 1.00 27.44 323 ALA A N 1
ATOM 2628 C CA . ALA A 1 323 ? -68.233 -52.739 -26.746 1.00 27.44 323 ALA A CA 1
ATOM 2629 C C . ALA A 1 323 ? -68.407 -51.253 -27.160 1.00 27.44 323 ALA A C 1
ATOM 2631 O O . ALA A 1 323 ? -69.389 -50.839 -27.765 1.00 27.44 323 ALA A O 1
ATOM 2632 N N . SER A 1 324 ? -67.251 -50.579 -27.077 1.00 29.72 324 SER A N 1
ATOM 2633 C CA . SER A 1 324 ? -66.695 -49.554 -27.981 1.00 29.72 324 SER A CA 1
ATOM 2634 C C . SER A 1 324 ? -66.758 -48.076 -27.557 1.00 29.72 324 SER A C 1
ATOM 2636 O O . SER A 1 324 ? -67.795 -47.429 -27.517 1.00 29.72 324 SER A O 1
ATOM 2638 N N . ALA A 1 325 ? -65.560 -47.532 -27.321 1.00 31.70 325 ALA A N 1
ATOM 2639 C CA . ALA A 1 325 ? -65.185 -46.145 -27.586 1.00 31.70 325 ALA A CA 1
ATOM 2640 C C . ALA A 1 325 ? -64.124 -46.167 -28.704 1.00 31.70 325 ALA A C 1
ATOM 2642 O O . ALA A 1 325 ? -63.424 -47.178 -28.842 1.00 31.70 325 ALA A O 1
ATOM 2643 N N . PRO A 1 326 ? -63.935 -45.065 -29.451 1.00 42.72 326 PRO A N 1
ATOM 2644 C CA . PRO A 1 326 ? -62.650 -44.391 -29.261 1.00 42.72 326 PRO A CA 1
ATOM 2645 C C . PRO A 1 326 ? -62.661 -42.853 -29.375 1.00 42.72 326 PRO A C 1
ATOM 2647 O O . PRO A 1 326 ? -63.423 -42.249 -30.117 1.00 42.72 326 PRO A O 1
ATOM 2650 N N . SER A 1 327 ? -61.676 -42.288 -28.665 1.00 29.52 327 SER A N 1
ATOM 2651 C CA . SER A 1 327 ? -60.802 -41.149 -29.004 1.00 29.52 327 SER A CA 1
ATOM 2652 C C . SER A 1 327 ? -61.367 -39.762 -29.348 1.00 29.52 327 SER A C 1
ATOM 2654 O O . SER A 1 327 ? -62.115 -39.591 -30.301 1.00 29.52 327 SER A O 1
ATOM 2656 N N . GLY A 1 328 ? -60.775 -38.742 -28.708 1.00 29.55 328 GLY A N 1
ATOM 2657 C CA . GLY A 1 328 ? -60.592 -37.412 -29.307 1.00 29.55 328 GLY A CA 1
ATOM 2658 C C . GLY A 1 328 ? -60.703 -36.249 -28.321 1.00 29.55 328 GLY A C 1
ATOM 2659 O O . GLY A 1 328 ? -61.799 -35.817 -27.997 1.00 29.55 328 GLY A O 1
ATOM 2660 N N . LYS A 1 329 ? -59.561 -35.726 -27.855 1.00 30.95 329 LYS A N 1
ATOM 2661 C CA . LYS A 1 329 ? -59.446 -34.544 -26.980 1.00 30.95 329 LYS A CA 1
ATOM 2662 C C . LYS A 1 329 ? -59.551 -33.229 -27.776 1.00 30.95 329 LYS A C 1
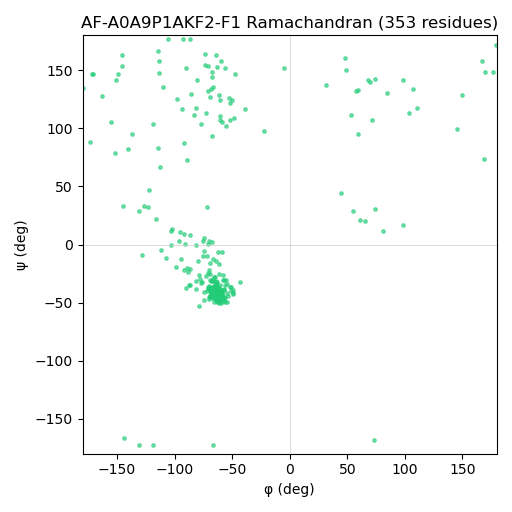ATOM 2664 O O . LYS A 1 329 ? -58.923 -33.093 -28.818 1.00 30.95 329 LYS A O 1
ATOM 2669 N N . SER A 1 330 ? -60.228 -32.242 -27.189 1.00 27.89 330 SER A N 1
ATOM 2670 C CA . SER A 1 330 ? -60.193 -30.786 -27.452 1.00 27.89 330 SER A CA 1
ATOM 2671 C C . SER A 1 330 ? -60.495 -30.105 -26.099 1.00 27.89 330 SER A C 1
ATOM 2673 O O . SER A 1 330 ? -61.215 -30.701 -25.305 1.00 27.89 330 SER A O 1
ATOM 2675 N N . GLY A 1 331 ? -60.011 -28.941 -25.665 1.00 29.94 331 GLY A N 1
ATOM 2676 C CA . GLY A 1 331 ? -59.173 -27.883 -26.220 1.00 29.94 331 GLY A CA 1
ATOM 2677 C C . GLY A 1 331 ? -59.216 -26.669 -25.256 1.00 29.94 331 GLY A C 1
ATOM 2678 O O . GLY A 1 331 ? -60.231 -26.459 -24.603 1.00 29.94 331 GLY A O 1
ATOM 2679 N N . THR A 1 332 ? -58.106 -25.914 -25.186 1.00 31.48 332 THR A N 1
ATOM 2680 C CA . THR A 1 332 ? -57.978 -24.428 -25.066 1.00 31.48 332 THR A CA 1
ATOM 2681 C C . THR A 1 332 ? -58.605 -23.695 -23.847 1.00 31.48 332 THR A C 1
ATOM 2683 O O . THR A 1 332 ? -59.771 -23.859 -23.527 1.00 31.48 332 THR A O 1
ATOM 2686 N N . THR A 1 333 ? -57.956 -22.771 -23.111 1.00 33.06 333 THR A N 1
ATOM 2687 C CA . THR A 1 333 ? -57.482 -21.394 -23.462 1.00 33.06 333 THR A CA 1
ATOM 2688 C C . THR A 1 333 ? -56.871 -20.782 -22.168 1.00 33.06 333 THR A C 1
ATOM 2690 O O . THR A 1 333 ? -57.348 -21.130 -21.096 1.00 33.06 333 THR A O 1
ATOM 2693 N N . ARG A 1 334 ? -55.853 -19.900 -22.088 1.00 28.86 334 ARG A N 1
ATOM 2694 C CA . ARG A 1 334 ? -55.680 -18.505 -22.584 1.00 28.86 334 ARG A CA 1
ATOM 2695 C C . ARG A 1 334 ? -54.415 -17.928 -21.877 1.00 28.86 334 ARG A C 1
ATOM 2697 O O . ARG A 1 334 ? -54.159 -18.344 -20.756 1.00 28.86 334 ARG A O 1
ATOM 2704 N N . ARG A 1 335 ? -53.656 -16.902 -22.294 1.00 30.45 335 ARG A N 1
ATOM 2705 C CA . ARG A 1 335 ? -53.174 -16.291 -23.560 1.00 30.45 335 ARG A CA 1
ATOM 2706 C C . ARG A 1 335 ? -52.290 -15.088 -23.118 1.00 30.45 335 ARG A C 1
ATOM 2708 O O . ARG A 1 335 ? -52.725 -14.330 -22.258 1.00 30.45 335 ARG A O 1
ATOM 2715 N N . ILE A 1 336 ? -51.106 -14.898 -23.706 1.00 38.72 336 ILE A N 1
ATOM 2716 C CA . ILE A 1 336 ? -50.254 -13.681 -23.646 1.00 38.72 336 ILE A CA 1
ATOM 2717 C C . ILE A 1 336 ? -50.211 -13.090 -25.073 1.00 38.72 336 ILE A C 1
ATOM 2719 O O . ILE A 1 336 ? -50.252 -13.893 -26.009 1.00 38.72 336 ILE A O 1
ATOM 2723 N N . PRO A 1 337 ? -50.110 -11.761 -25.288 1.00 45.28 337 PRO A N 1
ATOM 2724 C CA . PRO A 1 337 ? -49.716 -11.196 -26.581 1.00 45.28 337 PRO A CA 1
ATOM 2725 C C . PRO A 1 337 ? -48.359 -10.443 -26.564 1.00 45.28 337 PRO A C 1
ATOM 2727 O O . PRO A 1 337 ? -47.820 -10.190 -25.484 1.00 45.28 337 PRO A O 1
ATOM 2730 N N . PRO A 1 338 ? -47.788 -10.138 -27.753 1.00 41.88 338 PRO A N 1
ATOM 2731 C CA . PRO A 1 338 ? -46.348 -10.237 -28.023 1.00 41.88 338 PRO A CA 1
ATOM 2732 C C . PRO A 1 338 ? -45.650 -8.906 -28.404 1.00 41.88 338 PRO A C 1
ATOM 2734 O O . PRO A 1 338 ? -46.230 -7.830 -28.291 1.00 41.88 338 PRO A O 1
ATOM 2737 N N . LYS A 1 339 ? -44.374 -9.028 -28.809 1.00 40.25 339 LYS A N 1
ATOM 2738 C CA . LYS A 1 339 ? -43.436 -7.998 -29.298 1.00 40.25 339 LYS A CA 1
ATOM 2739 C C . LYS A 1 339 ? -43.547 -7.748 -30.822 1.00 40.25 339 LYS A C 1
ATOM 2741 O O . LYS A 1 339 ? -44.251 -8.487 -31.500 1.00 40.25 339 LYS A O 1
ATOM 2746 N N . ASP A 1 340 ? -42.742 -6.772 -31.277 1.00 35.31 340 ASP A N 1
ATOM 2747 C CA . ASP A 1 340 ? -42.330 -6.391 -32.653 1.00 35.31 340 ASP A CA 1
ATOM 2748 C C . ASP A 1 340 ? -43.170 -5.210 -33.200 1.00 35.31 340 ASP A C 1
ATOM 2750 O O . ASP A 1 340 ? -44.351 -5.129 -32.895 1.00 35.31 340 ASP A O 1
ATOM 2754 N N . GLY A 1 341 ? -42.710 -4.202 -33.952 1.00 31.67 341 GLY A N 1
ATOM 2755 C CA . GLY A 1 341 ? -41.454 -3.834 -34.605 1.00 31.67 341 GLY A CA 1
ATOM 2756 C C . GLY A 1 341 ? -41.659 -2.490 -35.361 1.00 31.67 341 GLY A C 1
ATOM 2757 O O . GLY A 1 341 ? -42.767 -1.973 -35.419 1.00 31.67 341 GLY A O 1
ATOM 2758 N N . GLU A 1 342 ? -40.558 -1.938 -35.868 1.00 29.41 342 GLU A N 1
ATOM 2759 C CA . GLU A 1 342 ? -40.296 -0.845 -36.836 1.00 29.41 342 GLU A CA 1
ATOM 2760 C C . GLU A 1 342 ? -41.388 -0.077 -37.647 1.00 29.41 342 GLU A C 1
ATOM 2762 O O . GLU A 1 342 ? -42.342 -0.650 -38.161 1.00 29.41 342 GLU A O 1
ATOM 2767 N N . SER A 1 343 ? -41.021 1.186 -37.962 1.00 32.19 343 SER A N 1
ATOM 2768 C CA . SER A 1 343 ? -41.271 1.996 -39.190 1.00 32.19 343 SER A CA 1
ATOM 2769 C C . SER A 1 343 ? -42.288 3.170 -39.201 1.00 32.19 343 SER A C 1
ATOM 2771 O O . SER A 1 343 ? -43.405 3.087 -38.710 1.00 32.19 343 SER A O 1
ATOM 2773 N N . ALA A 1 344 ? -41.797 4.276 -39.791 1.00 32.03 344 ALA A N 1
ATOM 2774 C CA . ALA A 1 344 ? -42.261 5.677 -39.964 1.00 32.03 344 ALA A CA 1
ATOM 2775 C C . ALA A 1 344 ? -43.534 5.847 -40.868 1.00 32.03 344 ALA A C 1
ATOM 2777 O O . ALA A 1 344 ? -44.046 4.802 -41.265 1.00 32.03 344 ALA A O 1
ATOM 2778 N N . PRO A 1 345 ? -44.059 7.049 -41.287 1.00 43.16 345 PRO A N 1
ATOM 2779 C CA . PRO A 1 345 ? -43.456 8.397 -41.412 1.00 43.16 345 PRO A CA 1
ATOM 2780 C C . PRO A 1 345 ? -44.361 9.629 -41.069 1.00 43.16 345 PRO A C 1
ATOM 2782 O O . PRO A 1 345 ? -45.397 9.526 -40.424 1.00 43.16 345 PRO A O 1
ATOM 2785 N N . ALA A 1 346 ? -43.875 10.813 -41.470 1.00 34.47 346 ALA A N 1
ATOM 2786 C CA . ALA A 1 346 ? -44.266 12.193 -41.156 1.00 34.47 346 ALA A CA 1
ATOM 2787 C C . ALA A 1 346 ? -45.598 12.737 -41.729 1.00 34.47 346 ALA A C 1
ATOM 2789 O O . ALA A 1 346 ? -45.973 12.377 -42.838 1.00 34.47 346 ALA A O 1
ATOM 2790 N N . VAL A 1 347 ? -46.189 13.726 -41.028 1.00 34.75 347 VAL A N 1
ATOM 2791 C CA . VAL A 1 347 ? -47.087 14.822 -41.501 1.00 34.75 347 VAL A CA 1
ATOM 2792 C C . VAL A 1 347 ? -46.950 15.963 -40.459 1.00 34.75 347 VAL A C 1
ATOM 2794 O O . VAL A 1 347 ? -47.216 15.729 -39.288 1.00 34.75 347 VAL A O 1
ATOM 2797 N N . MET A 1 348 ? -46.272 17.098 -40.683 1.00 35.94 348 MET A N 1
ATOM 2798 C CA . MET A 1 348 ? -46.607 18.300 -41.472 1.00 35.94 348 MET A CA 1
ATOM 2799 C C . MET A 1 348 ? -47.888 19.035 -41.023 1.00 35.94 348 MET A C 1
ATOM 2801 O O . MET A 1 348 ? -48.967 18.740 -41.517 1.00 35.94 348 MET A O 1
ATOM 2805 N N . GLN A 1 349 ? -47.757 20.072 -40.181 1.00 34.97 349 GLN A N 1
ATOM 2806 C CA . GLN A 1 349 ? -48.661 21.229 -40.235 1.00 34.97 349 GLN A CA 1
ATOM 2807 C C . GLN A 1 349 ? -47.970 22.518 -39.760 1.00 34.97 349 GLN A C 1
ATOM 2809 O O . GLN A 1 349 ? -47.127 22.511 -38.869 1.00 34.97 349 GLN A O 1
ATOM 2814 N N . LYS A 1 350 ? -48.309 23.591 -40.468 1.00 36.88 350 LYS A N 1
ATOM 2815 C CA . LYS A 1 350 ? -47.654 24.890 -40.629 1.00 36.88 350 LYS A CA 1
ATOM 2816 C C . LYS A 1 350 ? -48.506 25.954 -39.909 1.00 36.88 350 LYS A C 1
ATOM 2818 O O . LYS A 1 350 ? -49.712 25.896 -40.118 1.00 36.88 350 LYS A O 1
ATOM 2823 N N . ASP A 1 351 ? -47.870 26.859 -39.147 1.00 40.38 351 ASP A N 1
ATOM 2824 C CA . ASP A 1 351 ? -48.123 28.317 -38.948 1.00 40.38 351 ASP A CA 1
ATOM 2825 C C . ASP A 1 351 ? -49.557 28.849 -38.642 1.00 40.38 351 ASP A C 1
ATOM 2827 O O . ASP A 1 351 ? -50.533 28.282 -39.124 1.00 40.38 351 ASP A O 1
ATOM 2831 N N . PRO A 1 352 ? -49.735 29.973 -37.888 1.00 51.94 352 PRO A N 1
ATOM 2832 C CA . PRO A 1 352 ? -49.142 31.264 -38.261 1.00 51.94 352 PRO A CA 1
ATOM 2833 C C . PRO A 1 352 ? -48.670 32.237 -37.163 1.00 51.94 352 PRO A C 1
ATOM 2835 O O . PRO A 1 352 ? -49.035 32.193 -35.993 1.00 51.94 352 PRO A O 1
ATOM 2838 N N . SER A 1 353 ? -47.844 33.154 -37.664 1.00 43.91 353 SER A N 1
ATOM 2839 C CA . SER A 1 353 ? -47.331 34.419 -37.137 1.00 43.91 353 SER A CA 1
ATOM 2840 C C . SER A 1 353 ? -48.380 35.528 -36.974 1.00 43.91 353 SER A C 1
ATOM 2842 O O . SER A 1 353 ? -49.234 35.652 -37.848 1.00 43.91 353 SER A O 1
ATOM 2844 N N . SER A 1 354 ? -48.184 36.392 -35.965 1.00 43.81 354 SER A N 1
ATOM 2845 C CA . SER A 1 354 ? -48.433 37.861 -35.883 1.00 43.81 354 SER A CA 1
ATOM 2846 C C . SER A 1 354 ? -48.775 38.195 -34.418 1.00 43.81 354 SER A C 1
ATOM 2848 O O . SER A 1 354 ? -49.619 37.504 -33.854 1.00 43.81 354 SER A O 1
ATOM 2850 N N . SER A 1 355 ? -48.177 39.153 -33.710 1.00 43.38 355 SER A N 1
ATOM 2851 C CA . SER A 1 355 ? -47.556 40.434 -34.073 1.00 43.38 355 SER A CA 1
ATOM 2852 C C . SER A 1 355 ? -46.464 40.822 -33.079 1.00 43.38 355 SER A C 1
ATOM 2854 O O . SER A 1 355 ? -46.483 40.280 -31.950 1.00 43.38 355 SER A O 1
#

Secondary structure (DSSP, 8-state):
--TTHHHHHHHH--HHHHHHHHHHHHHHHHHHHHHHHHS---HHHHHHHHHHHHHHHHHHHHHHTT--TTHHHHHHHHHHHHHHHHHHHHHHHHHHHH-HHHHHHHH-TTHHHHHHHHHHHHHHHHHHHHHHHHHHHHHHHHHHHHHTTHHHHHHHTSTTSTTS-HHHHHHHHHHHHTT-----HHHHHHHHHTSS---SS-GGGGGG--HHHHHHHHHHTT-GGGHHHHHHTT--HHHHHH--HHHHHHTT---HHHHHHHHHHHHHHHHHHHHHHHHHHHHHHHHHHH---SSS----------------PPP----------------------------------------

Foldseek 3Di:
DPVPVVVVLCPPADPCRLVVVLVVVLVVQLVVLVCQCVVPPPPVSVVLSVVSNVLSVVVVVVVVVLHLPSLVSVLVNLVVVLVVLVVVLVVLVCCCVPVVVVQCVVPNPCSVVVSVVSNVVSVVSNVVSVVVSVSSVSSSVVSVCVVVVVVVVVQLPPCCHPNHDPVSVVVVVVCVVVVPPPPPPVNVVCCCVPNDNPPPDPLQPQLQFWLVNVLVVCVVLVNNVCSVLSVVVRPGSNNLLVDDLVNCVVSPNPPPVVSVSSVVSSVVSNVSNVVSVVVVVVVVVVVVVVPPPPPPPPDPPDPDDDDDDDDDDDDDDDDDDDDDDDDDDDDDDDDDDDDDDDDDDDDDDDDDDDD

Mean predicted aligned error: 21.43 Å

Radius of gyration: 40.63 Å; Cα contacts (8 Å, |Δi|>4): 180; chains: 1; bounding box: 114×99×80 Å

Sequence (355 aa):
MDTISDRHHRCLFGWVHVSTTMRLILAYFVVYNVALGLLGLPWFSIYIGLAGLCVTAFTSFQVYKKNDRMLFPFYLYVLFTIFYLLFLGGYFFFVNIFHKNLVKDALGDHSDSISFIWHFADIVLIMTHAWVLSVSSKCRKYFRWVREGGQKALHNNRPDSPNSDPLLREARKQDLIAGKPKRSRFTAWFHKRFGTRSSPFAFDNIPYWTSDEVCAWLSSIGMSEYGSTFRKNDIQGSELMHLERSDILEIGINKIGHVKRLQSAILELRAHNQRARRAQARKKRRVAKDYKPEAAAGGSADKRKESSAERYPDGQPSTSSSASAPSGKSGTTRRIPPKDGESAPAVMQKDPSSS

pLDDT: mean 70.34, std 21.44, range [27.41, 94.5]